Protein AF-A0AAD6GTW0-F1 (afdb_monomer_lite)

Secondary structure (DSSP, 8-state):
-PPPPP--GGGG------------------------------------------------------------SSSS--PPPTT--SSS-HHHHTTS--EEEE--HHHHHHHHHHTTSTTTHHHH------GGGG-HHHHHHHHHHHHHTTSS-SEETTEEEEE---TTTPPP-SS-BEEEEHHHHHHSHHHHHHHHHHHHTPPP-GGGGB--SHHHHHHHHHHHGGGTTTSHHHHT-SB----SSPPPP--HHHHHHHHHHHTT-

pLDDT: mean 72.28, std 25.74, range [24.02, 97.81]

Radius of gyration: 24.77 Å; chains: 1; bounding box: 57×68×58 Å

Sequence (265 aa):
MISPASVAPSLRRIKRGVGTNGEITNGVNGNVNGHAHANDHTATNGVYDTNGTVNGSSNTNGSTTNGHDSIRPYPYNTPSEPGNPTVMPREIQERFHWAFLIRDPHFSVPSYFRCTIPPLDKVTGFYNYSPLEAGYDELRRHFDFLRREGLIGPRVATRSDLNLEDESKIKETTDEICVIDADDMLDAPAATIEAFCNSVGLPYTPEMLIWDTPEDYKVACDAFEKWRGFHNDAIESSSLVARKHKHAPKSEQQFDEEMDREVWC

Structure (mmCIF, N/CA/C/O backbone):
data_AF-A0AAD6GTW0-F1
#
_entry.id   AF-A0AAD6GTW0-F1
#
loop_
_atom_site.group_PDB
_atom_site.id
_atom_site.type_symbol
_atom_site.label_atom_id
_atom_site.label_alt_id
_atom_site.label_comp_id
_atom_site.label_asym_id
_atom_site.label_entity_id
_atom_site.label_seq_id
_atom_site.pdbx_PDB_ins_code
_atom_site.Cartn_x
_atom_site.Cartn_y
_atom_site.Cartn_z
_atom_site.occupancy
_atom_site.B_iso_or_equiv
_atom_site.auth_seq_id
_atom_site.auth_comp_id
_atom_site.auth_asym_id
_atom_site.auth_atom_id
_atom_site.pdbx_PDB_model_num
ATOM 1 N N . MET A 1 1 ? -32.425 5.806 -16.069 1.00 33.06 1 MET A N 1
ATOM 2 C CA . MET A 1 1 ? -32.437 5.217 -14.714 1.00 33.06 1 MET A CA 1
ATOM 3 C C . MET A 1 1 ? -31.231 4.306 -14.630 1.00 33.06 1 MET A C 1
ATOM 5 O O . MET A 1 1 ? -31.192 3.325 -15.358 1.00 33.06 1 MET A O 1
ATOM 9 N N . ILE A 1 2 ? -30.207 4.714 -13.886 1.00 29.09 2 ILE A N 1
ATOM 10 C CA . ILE A 1 2 ? -28.917 4.020 -13.802 1.00 29.09 2 ILE A CA 1
ATOM 11 C C . ILE A 1 2 ? -28.938 3.230 -12.493 1.00 29.09 2 ILE A C 1
ATOM 13 O O . ILE A 1 2 ? -29.136 3.821 -11.434 1.00 29.09 2 ILE A O 1
ATOM 17 N N . SER A 1 3 ? -28.813 1.904 -12.577 1.00 31.02 3 SER A N 1
ATOM 18 C CA . SER A 1 3 ? -28.638 1.052 -11.397 1.00 31.02 3 SER A CA 1
ATOM 19 C C . SER A 1 3 ? -27.334 1.418 -10.684 1.00 31.02 3 SER A C 1
ATOM 21 O O . SER A 1 3 ? -26.315 1.564 -11.362 1.00 31.02 3 SER A O 1
ATOM 23 N N . PRO A 1 4 ? -27.326 1.544 -9.346 1.00 32.69 4 PRO A N 1
ATOM 24 C CA . PRO A 1 4 ? -26.088 1.725 -8.602 1.00 32.69 4 PRO A CA 1
ATOM 25 C C . PRO A 1 4 ? -25.210 0.470 -8.722 1.00 32.69 4 PRO A C 1
ATOM 27 O O . PRO A 1 4 ? -25.713 -0.650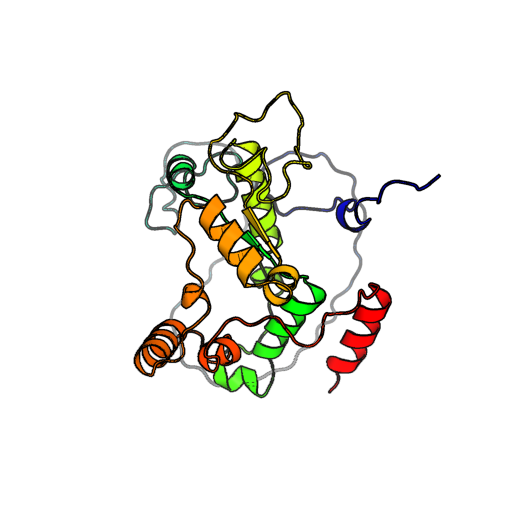 -8.848 1.00 32.69 4 PRO A O 1
ATOM 30 N N . ALA A 1 5 ? -23.893 0.681 -8.731 1.00 33.59 5 ALA A N 1
ATOM 31 C CA . ALA A 1 5 ? -22.886 -0.357 -8.912 1.00 33.59 5 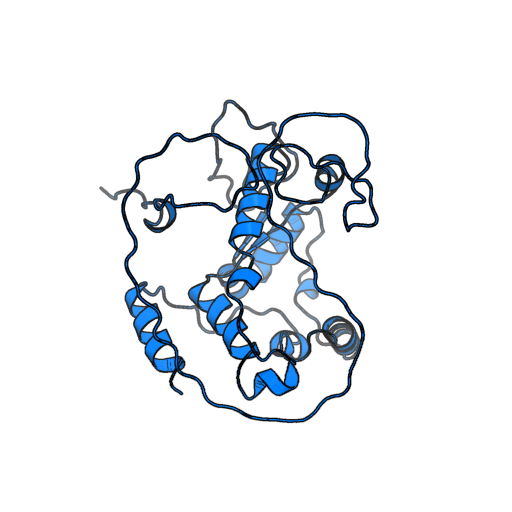ALA A CA 1
ATOM 32 C C . ALA A 1 5 ? -23.076 -1.518 -7.917 1.00 33.59 5 ALA A C 1
ATOM 34 O O . ALA A 1 5 ? -23.224 -1.317 -6.713 1.00 33.59 5 ALA A O 1
ATOM 35 N N . SER A 1 6 ? -23.083 -2.744 -8.441 1.00 39.50 6 SER A N 1
ATOM 36 C CA . SER A 1 6 ? -23.171 -3.977 -7.659 1.00 39.50 6 SER A CA 1
ATOM 37 C C . SER A 1 6 ? -21.793 -4.354 -7.122 1.00 39.50 6 SER A C 1
ATOM 39 O O . SER A 1 6 ? -20.842 -4.448 -7.890 1.00 39.50 6 SER A O 1
ATOM 41 N N . VAL A 1 7 ? -21.723 -4.671 -5.827 1.00 39.97 7 VAL A N 1
ATOM 42 C CA . VAL A 1 7 ? -20.609 -5.391 -5.186 1.00 39.97 7 VAL A CA 1
ATOM 43 C C . VAL A 1 7 ? -20.202 -6.602 -6.040 1.00 39.97 7 VAL A C 1
ATOM 45 O O . VAL A 1 7 ? -21.077 -7.338 -6.516 1.00 39.97 7 VAL A O 1
ATOM 48 N N . ALA A 1 8 ? -18.893 -6.801 -6.229 1.00 37.22 8 ALA A N 1
ATOM 49 C CA . ALA A 1 8 ? -18.335 -7.887 -7.031 1.00 37.22 8 ALA A CA 1
ATOM 50 C C . ALA A 1 8 ? -18.890 -9.259 -6.578 1.00 37.22 8 ALA A C 1
ATOM 52 O O . ALA A 1 8 ? -18.878 -9.558 -5.380 1.00 37.22 8 ALA A O 1
ATOM 53 N N . PRO A 1 9 ? -19.377 -10.120 -7.494 1.00 38.97 9 PRO A N 1
ATOM 54 C CA . PRO A 1 9 ? -19.934 -11.434 -7.152 1.00 38.97 9 PRO A CA 1
ATOM 55 C C . PRO A 1 9 ? -18.974 -12.358 -6.383 1.00 38.97 9 PRO A C 1
ATOM 57 O O . PRO A 1 9 ? -19.436 -13.228 -5.643 1.00 38.97 9 PRO A O 1
ATOM 60 N N . SER A 1 10 ? -17.659 -12.143 -6.498 1.00 40.78 10 SER A N 1
ATOM 61 C CA . SER A 1 10 ? -16.613 -12.850 -5.743 1.00 40.78 10 SER A CA 1
ATOM 62 C C . SER A 1 10 ? -16.737 -12.661 -4.225 1.00 40.78 10 SER A C 1
ATOM 64 O O . SER A 1 10 ? -16.449 -13.586 -3.468 1.00 40.78 10 SER A O 1
ATOM 66 N N . LEU A 1 11 ? -17.291 -11.529 -3.773 1.00 42.22 11 LEU A N 1
ATOM 67 C CA . LEU A 1 11 ? -17.551 -11.230 -2.359 1.00 42.22 11 LEU A CA 1
ATOM 68 C C . LEU A 1 11 ? -18.782 -11.962 -1.795 1.00 42.22 11 LEU A C 1
ATOM 70 O O . LEU A 1 11 ? -19.031 -11.917 -0.593 1.00 42.22 11 LEU A O 1
ATOM 74 N N . ARG A 1 12 ? -19.565 -12.655 -2.637 1.00 40.19 12 ARG A N 1
ATOM 75 C CA . ARG A 1 12 ? -20.749 -13.430 -2.214 1.00 40.19 12 ARG A CA 1
ATOM 76 C C . ARG A 1 12 ? -20.444 -14.901 -1.929 1.00 40.19 12 ARG A C 1
ATOM 78 O O . ARG A 1 12 ? -21.346 -15.644 -1.535 1.00 40.19 12 ARG A O 1
ATOM 85 N N . ARG A 1 13 ? -19.203 -15.358 -2.134 1.00 39.19 13 ARG A N 1
ATOM 86 C CA . ARG A 1 13 ? -18.848 -16.771 -1.957 1.00 39.19 13 ARG A CA 1
ATOM 87 C C . ARG A 1 13 ? -18.406 -17.048 -0.522 1.00 39.19 13 ARG A C 1
ATOM 89 O O . ARG A 1 13 ? -17.227 -17.033 -0.200 1.00 39.19 13 ARG A O 1
ATOM 96 N N . ILE A 1 14 ? -19.364 -17.396 0.332 1.00 53.72 14 ILE A N 1
ATOM 97 C CA . ILE A 1 14 ? -19.061 -18.055 1.606 1.00 53.72 14 ILE A CA 1
ATOM 98 C C . ILE A 1 14 ? -18.538 -19.457 1.281 1.00 53.72 14 ILE A C 1
ATOM 100 O O . ILE A 1 14 ? -19.311 -20.291 0.803 1.00 53.72 14 ILE A O 1
ATOM 104 N N . LYS A 1 15 ? -17.260 -19.760 1.561 1.00 46.88 15 LYS A N 1
ATOM 105 C CA . LYS A 1 15 ? -16.888 -21.149 1.872 1.00 46.88 15 LYS A CA 1
ATOM 106 C C . LYS A 1 15 ? -15.589 -21.338 2.658 1.00 46.88 15 LYS A C 1
ATOM 108 O O . LYS A 1 15 ? -14.511 -21.000 2.193 1.00 46.88 15 LYS A O 1
ATOM 113 N N . ARG A 1 16 ? -15.804 -22.054 3.773 1.00 37.06 16 ARG A N 1
ATOM 114 C CA . ARG A 1 16 ? -14.942 -22.976 4.533 1.00 37.06 16 ARG A CA 1
ATOM 115 C C . ARG A 1 16 ? -13.605 -22.407 4.981 1.00 37.06 16 ARG A C 1
ATOM 117 O O . ARG A 1 16 ? -12.566 -22.680 4.398 1.00 37.06 16 ARG A O 1
ATOM 124 N N . GLY A 1 17 ? -13.688 -21.681 6.091 1.00 37.66 17 GLY A N 1
ATOM 125 C CA . GLY A 1 17 ? -12.528 -21.312 6.878 1.00 37.66 17 GLY A CA 1
ATOM 126 C C . GLY A 1 17 ? -11.792 -22.521 7.449 1.00 37.66 17 GLY A C 1
ATOM 127 O O . GLY A 1 17 ? -12.366 -23.586 7.682 1.00 37.66 17 GLY A O 1
ATOM 128 N N . VAL A 1 18 ? -10.519 -22.296 7.733 1.00 38.28 18 VAL A N 1
ATOM 129 C CA . VAL A 1 18 ? -9.773 -22.981 8.786 1.00 38.28 18 VAL A CA 1
ATOM 130 C C . VAL A 1 18 ? -9.732 -22.017 9.966 1.00 38.28 18 VAL A C 1
ATOM 132 O O . VAL A 1 18 ? -8.833 -21.197 10.105 1.00 38.28 18 VAL A O 1
ATOM 135 N N . GLY A 1 19 ? -10.791 -22.058 10.772 1.00 35.72 19 GLY A N 1
ATOM 136 C CA . GLY A 1 19 ? -10.809 -21.436 12.089 1.00 35.72 19 GLY A CA 1
ATOM 137 C C . GLY A 1 19 ? -10.363 -22.453 13.132 1.00 35.72 19 GLY A C 1
ATOM 138 O O . GLY A 1 19 ? -10.815 -23.595 13.119 1.00 35.72 19 GLY A O 1
ATOM 139 N N . THR A 1 20 ? -9.525 -22.038 14.075 1.00 38.81 20 THR A N 1
ATOM 140 C CA . THR A 1 20 ? -9.236 -22.777 15.313 1.00 38.81 20 THR A CA 1
ATOM 141 C C . THR A 1 20 ? -10.337 -22.568 16.356 1.00 38.81 20 THR A C 1
ATOM 143 O O . THR A 1 20 ? -10.050 -22.326 17.525 1.00 38.81 20 THR A O 1
ATOM 146 N N . ASN A 1 21 ? -11.605 -22.654 15.947 1.00 37.09 21 ASN A N 1
ATOM 147 C CA . ASN A 1 21 ? -12.740 -22.554 16.859 1.00 37.09 21 ASN A CA 1
ATOM 148 C C . ASN A 1 21 ? -13.447 -23.905 16.931 1.00 37.09 21 ASN A C 1
ATOM 150 O O . ASN A 1 21 ? -13.945 -24.418 15.930 1.00 37.09 21 ASN A O 1
ATOM 154 N N . GLY A 1 22 ? -13.484 -24.472 18.137 1.00 38.16 22 GLY A N 1
ATOM 155 C CA . GLY A 1 22 ? -14.249 -25.667 18.480 1.00 38.16 22 GLY A CA 1
ATOM 156 C C . GLY A 1 22 ? -15.755 -25.413 18.492 1.00 38.16 22 GLY A C 1
ATOM 157 O O . GLY A 1 22 ? -16.393 -25.562 19.530 1.00 38.16 22 GLY A O 1
ATOM 158 N N . GLU A 1 23 ? -16.333 -25.047 17.349 1.00 28.62 23 GLU A N 1
ATOM 159 C CA . GLU A 1 23 ? -17.782 -25.031 17.176 1.00 28.62 23 GLU A CA 1
ATOM 160 C C . GLU A 1 23 ? -18.279 -26.376 16.642 1.00 28.62 23 GLU A C 1
ATOM 162 O O . GLU A 1 23 ? -17.927 -26.852 15.561 1.00 28.62 23 GLU A O 1
ATOM 167 N N . ILE A 1 24 ? -19.124 -26.994 17.458 1.00 32.28 24 ILE A N 1
ATOM 168 C CA . ILE A 1 24 ? -19.827 -28.239 17.194 1.00 32.28 24 ILE A CA 1
ATOM 169 C C . ILE A 1 24 ? -20.858 -27.959 16.093 1.00 32.28 24 ILE A C 1
ATOM 171 O O . ILE A 1 24 ? -21.846 -27.270 16.334 1.00 32.28 24 ILE A O 1
ATOM 175 N N . THR A 1 25 ? -20.678 -28.518 14.896 1.00 32.06 25 THR A N 1
ATOM 176 C CA . THR A 1 25 ? -21.768 -28.624 13.914 1.00 32.06 25 THR A CA 1
ATOM 177 C C . THR A 1 25 ? -22.014 -30.094 13.589 1.00 32.06 25 THR A C 1
ATOM 179 O O . THR A 1 25 ? -21.195 -30.779 12.981 1.00 32.06 25 THR A O 1
ATOM 182 N N . ASN A 1 26 ? -23.153 -30.600 14.071 1.00 31.20 26 ASN A N 1
ATOM 183 C CA . ASN A 1 26 ? 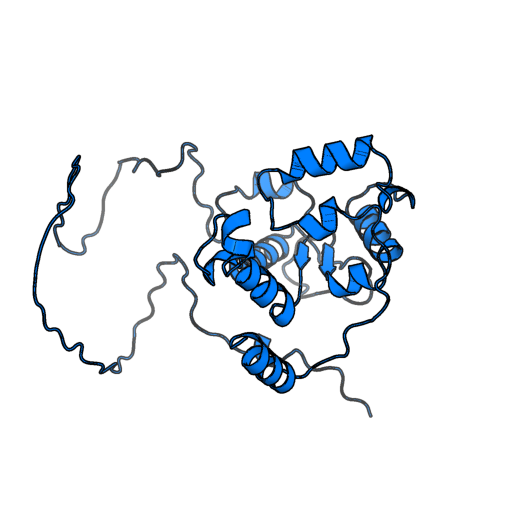-23.671 -31.927 13.749 1.00 31.20 26 ASN A CA 1
ATOM 184 C C . ASN A 1 26 ? -23.896 -32.045 12.235 1.00 31.20 26 ASN A C 1
ATOM 186 O O . ASN A 1 26 ? -24.488 -31.161 11.617 1.00 31.20 26 ASN A O 1
ATOM 190 N N . GLY A 1 27 ? -23.369 -33.120 11.649 1.00 28.27 27 GLY A N 1
ATOM 191 C CA . GLY A 1 27 ? -23.134 -33.221 10.214 1.00 28.27 27 GLY A CA 1
ATOM 192 C C . GLY A 1 27 ? -24.294 -33.704 9.347 1.00 28.27 27 GLY A C 1
ATOM 193 O O . GLY A 1 27 ? -25.355 -34.079 9.829 1.00 28.27 27 GLY A O 1
ATOM 194 N N . VAL A 1 28 ? -24.004 -33.775 8.044 1.00 28.84 28 VAL A N 1
ATOM 195 C CA . VAL A 1 28 ? -24.526 -34.779 7.104 1.00 28.84 28 VAL A CA 1
ATOM 196 C C . VAL A 1 28 ? -23.387 -35.145 6.139 1.00 28.84 28 VAL A C 1
ATOM 198 O O . VAL A 1 28 ? -22.670 -34.281 5.636 1.00 28.84 28 VAL A O 1
ATOM 201 N N . ASN A 1 29 ? -23.202 -36.450 5.962 1.00 31.55 29 ASN A N 1
ATOM 202 C CA . ASN A 1 29 ? -22.102 -37.152 5.300 1.00 31.55 29 ASN A CA 1
ATOM 203 C C . ASN A 1 29 ? -22.298 -37.256 3.768 1.00 31.55 29 ASN A C 1
ATOM 205 O O . ASN A 1 29 ? -23.440 -37.233 3.310 1.00 31.55 29 ASN A O 1
ATOM 209 N N . GLY A 1 30 ? -21.224 -37.458 2.984 1.00 26.72 30 GLY A N 1
ATOM 210 C CA . GLY A 1 30 ? -21.353 -37.808 1.556 1.00 26.72 30 GLY A CA 1
ATOM 211 C C . GLY A 1 30 ? -20.086 -37.791 0.679 1.00 26.72 30 GLY A C 1
ATOM 212 O O . GLY A 1 30 ? -19.948 -36.903 -0.151 1.00 26.72 30 GLY A O 1
ATOM 213 N N . ASN A 1 31 ? -19.231 -38.809 0.850 1.00 24.02 31 ASN A N 1
ATOM 214 C CA . ASN A 1 31 ? -18.311 -39.479 -0.099 1.00 24.02 31 ASN A CA 1
ATOM 215 C C . ASN A 1 31 ? -17.368 -38.692 -1.043 1.00 24.02 31 ASN A C 1
ATOM 217 O O . ASN A 1 31 ? -17.780 -38.146 -2.062 1.00 24.02 31 ASN A O 1
ATOM 221 N N . VAL A 1 32 ? -16.059 -38.870 -0.817 1.00 31.11 32 VAL A N 1
ATOM 222 C CA . VAL A 1 32 ? -14.987 -38.759 -1.827 1.00 31.11 32 VAL A CA 1
ATOM 223 C C . VAL A 1 32 ? -14.446 -40.156 -2.151 1.00 31.11 32 VAL A C 1
ATOM 225 O O . VAL A 1 32 ? -14.050 -40.890 -1.250 1.00 31.11 32 VAL A O 1
ATOM 228 N N . ASN A 1 33 ? -14.434 -40.509 -3.439 1.00 29.28 33 ASN A N 1
ATOM 229 C CA . ASN A 1 33 ? -13.798 -41.704 -3.997 1.00 29.28 33 ASN A CA 1
ATOM 230 C C . ASN A 1 33 ? -12.633 -41.247 -4.887 1.00 29.28 33 ASN A C 1
ATOM 232 O O . ASN A 1 33 ? -12.854 -40.515 -5.849 1.00 29.28 33 ASN A O 1
ATOM 236 N N . GLY A 1 34 ? -11.413 -41.689 -4.587 1.00 29.38 34 GLY A N 1
ATOM 237 C CA . GLY A 1 34 ? -10.224 -41.413 -5.394 1.00 29.38 34 GLY A CA 1
ATOM 238 C C . GLY A 1 34 ? -9.056 -42.280 -4.943 1.00 29.38 34 GLY A C 1
ATOM 239 O O . GLY A 1 34 ? -8.291 -41.889 -4.070 1.00 29.38 34 GLY A O 1
ATOM 240 N N . HIS A 1 35 ? -8.985 -43.489 -5.498 1.00 26.34 35 HIS A N 1
ATOM 241 C CA . HIS A 1 35 ? -7.974 -44.509 -5.228 1.00 26.34 35 HIS A CA 1
ATOM 242 C C . HIS A 1 35 ? -6.551 -44.049 -5.585 1.00 26.34 35 HIS A C 1
ATOM 244 O O . HIS A 1 35 ? -6.300 -43.596 -6.699 1.00 26.34 35 HIS A O 1
ATOM 250 N N . ALA A 1 36 ? -5.614 -44.267 -4.660 1.00 26.47 36 ALA A N 1
ATOM 251 C CA . ALA A 1 36 ? -4.181 -44.278 -4.925 1.00 26.47 36 ALA A CA 1
ATOM 252 C C . ALA A 1 36 ? -3.764 -45.656 -5.467 1.00 26.47 36 ALA A C 1
ATOM 254 O O . ALA A 1 36 ? -4.107 -46.682 -4.877 1.00 26.47 36 ALA A O 1
ATOM 255 N N . HIS A 1 37 ? -2.997 -45.674 -6.557 1.00 28.33 37 HIS A N 1
ATOM 256 C CA . HIS A 1 37 ? -2.212 -46.833 -6.972 1.00 28.33 37 HIS A CA 1
ATOM 257 C C . HIS A 1 37 ? -0.732 -46.555 -6.702 1.00 28.33 37 HIS A C 1
ATOM 259 O O . HIS A 1 37 ? -0.185 -45.557 -7.163 1.00 28.33 37 HIS A O 1
ATOM 265 N N . ALA A 1 38 ? -0.115 -47.459 -5.943 1.00 29.19 38 ALA A N 1
ATOM 266 C CA . ALA A 1 38 ? 1.312 -47.534 -5.668 1.00 29.19 38 ALA A CA 1
ATOM 267 C C . ALA A 1 38 ? 1.956 -48.677 -6.478 1.00 29.19 38 ALA A C 1
ATOM 269 O O . ALA A 1 38 ? 1.302 -49.689 -6.729 1.00 29.19 38 ALA A O 1
ATOM 270 N N . ASN A 1 39 ? 3.222 -48.486 -6.861 1.00 31.66 39 ASN A N 1
ATOM 271 C CA . ASN A 1 39 ? 4.296 -49.483 -7.042 1.00 31.66 39 ASN A CA 1
ATOM 272 C C . ASN A 1 39 ? 5.550 -48.676 -7.440 1.00 31.66 39 ASN A C 1
ATOM 274 O O . ASN A 1 39 ? 5.533 -48.016 -8.473 1.00 31.66 39 ASN A O 1
ATOM 278 N N . ASP A 1 40 ? 6.552 -48.442 -6.593 1.00 26.08 40 ASP A N 1
ATOM 279 C CA . ASP A 1 40 ? 7.499 -49.348 -5.914 1.00 26.08 40 ASP A CA 1
ATOM 280 C C . ASP A 1 40 ? 8.534 -49.993 -6.859 1.00 26.08 40 ASP A C 1
ATOM 282 O O . ASP A 1 40 ? 8.216 -50.936 -7.580 1.00 26.08 40 ASP A O 1
ATOM 286 N N . HIS A 1 41 ? 9.763 -49.446 -6.862 1.00 27.16 41 HIS A N 1
ATOM 287 C CA . HIS A 1 41 ? 11.009 -50.209 -6.664 1.00 27.16 41 HIS A CA 1
ATOM 288 C C . HIS A 1 41 ? 12.252 -49.285 -6.537 1.00 27.16 41 HIS A C 1
ATOM 290 O O . HIS A 1 41 ? 12.657 -48.634 -7.494 1.00 27.16 41 HIS A O 1
ATOM 296 N N . THR A 1 42 ? 12.817 -49.245 -5.317 1.00 25.70 42 THR A N 1
ATOM 297 C CA . THR A 1 42 ? 14.240 -49.416 -4.889 1.00 25.70 42 THR A CA 1
ATOM 298 C C . THR A 1 42 ? 15.389 -48.966 -5.833 1.00 25.70 42 THR A C 1
ATOM 300 O O . THR A 1 42 ? 15.374 -49.317 -7.002 1.00 25.70 42 THR A O 1
ATOM 303 N N . ALA A 1 43 ? 16.519 -48.361 -5.430 1.00 26.00 43 ALA A N 1
ATOM 304 C CA . ALA A 1 43 ? 17.255 -48.383 -4.160 1.00 26.00 43 ALA A CA 1
ATOM 305 C C . ALA A 1 43 ? 18.385 -47.310 -4.126 1.00 26.00 43 ALA A C 1
ATOM 307 O O . ALA A 1 43 ? 18.983 -47.053 -5.166 1.00 26.00 43 ALA A O 1
ATOM 308 N N . THR A 1 44 ? 18.728 -46.838 -2.906 1.00 25.62 44 THR A N 1
ATOM 309 C CA . THR A 1 44 ? 20.077 -46.514 -2.332 1.00 25.62 44 THR A CA 1
ATOM 310 C C . THR A 1 44 ? 21.037 -45.558 -3.073 1.00 25.62 44 THR A C 1
ATOM 312 O O . THR A 1 44 ? 21.206 -45.660 -4.272 1.00 25.62 44 THR A O 1
ATOM 315 N N . ASN A 1 45 ? 21.849 -44.683 -2.466 1.00 29.58 45 ASN A N 1
ATOM 316 C CA . ASN A 1 45 ? 22.262 -44.395 -1.087 1.00 29.58 45 ASN A CA 1
ATOM 317 C C . ASN A 1 45 ? 23.011 -43.042 -1.105 1.00 29.58 45 ASN A C 1
ATOM 319 O O . ASN A 1 45 ? 23.719 -42.753 -2.067 1.00 29.58 45 ASN A O 1
ATOM 323 N N . GLY A 1 46 ? 22.927 -42.266 -0.025 1.00 27.50 46 GLY A N 1
ATOM 324 C CA . GLY A 1 46 ? 23.692 -41.027 0.158 1.00 27.50 46 GLY A CA 1
ATOM 325 C C . GLY A 1 46 ? 23.414 -40.381 1.512 1.00 27.50 46 GLY A C 1
ATOM 326 O O . GLY A 1 46 ? 22.936 -39.257 1.580 1.00 27.50 46 GLY A O 1
ATOM 327 N N . VAL A 1 47 ? 23.634 -41.160 2.568 1.00 25.80 47 VAL A N 1
ATOM 328 C CA . VAL A 1 47 ? 23.439 -40.829 3.982 1.00 25.80 47 VAL A CA 1
ATOM 329 C C . VAL A 1 47 ? 24.606 -39.997 4.523 1.00 25.80 47 VAL A C 1
ATOM 331 O O . VAL A 1 47 ? 25.751 -40.425 4.411 1.00 25.80 47 VAL A O 1
ATOM 334 N N . TYR A 1 48 ? 24.281 -38.888 5.192 1.00 29.75 48 TYR A N 1
ATOM 335 C CA . TYR A 1 48 ? 24.824 -38.494 6.504 1.00 29.75 48 TYR A CA 1
ATOM 336 C C . TYR A 1 48 ? 23.613 -37.906 7.274 1.00 29.75 48 TYR A C 1
ATOM 338 O O . TYR A 1 48 ? 23.141 -36.829 6.922 1.00 29.75 48 TYR A O 1
ATOM 346 N N . ASP A 1 49 ? 22.826 -38.697 8.018 1.00 29.67 49 ASP A N 1
ATOM 347 C CA . ASP A 1 49 ? 22.966 -39.049 9.452 1.00 29.67 49 ASP A CA 1
ATOM 348 C C . ASP A 1 49 ? 23.395 -37.867 10.346 1.00 29.67 49 ASP A C 1
ATOM 350 O O . ASP A 1 49 ? 24.378 -37.204 10.041 1.00 29.67 49 ASP A O 1
ATOM 354 N N . THR A 1 50 ? 22.809 -37.555 11.509 1.00 30.20 50 THR A N 1
ATOM 355 C CA . THR A 1 50 ? 21.679 -38.052 12.338 1.00 30.20 50 THR A CA 1
ATOM 356 C C . THR A 1 50 ? 21.498 -36.996 13.455 1.00 30.20 50 THR A C 1
ATOM 358 O O . THR A 1 50 ? 22.459 -36.336 13.840 1.00 30.20 50 THR A O 1
ATOM 361 N N . ASN A 1 51 ? 20.299 -36.676 13.946 1.00 32.16 51 ASN A N 1
ATOM 362 C CA . ASN A 1 51 ? 19.586 -37.338 15.053 1.00 32.16 51 ASN A CA 1
ATOM 363 C C . ASN A 1 51 ? 18.175 -36.713 15.089 1.00 32.16 51 ASN A C 1
ATOM 365 O O . ASN A 1 51 ? 18.069 -35.494 15.176 1.00 32.16 51 ASN A O 1
ATOM 369 N N . GLY A 1 52 ? 17.072 -37.440 14.892 1.00 27.16 52 GLY A N 1
ATOM 370 C CA . GLY A 1 52 ? 16.522 -38.463 15.797 1.00 27.16 52 GLY A CA 1
ATOM 371 C C . GLY A 1 52 ? 15.433 -37.781 16.649 1.00 27.16 52 GLY A C 1
ATOM 372 O O . GLY A 1 52 ? 15.718 -36.806 17.322 1.00 27.16 52 GLY A O 1
ATOM 373 N N . THR A 1 53 ? 14.156 -38.166 16.686 1.00 25.56 53 THR A N 1
ATOM 374 C CA . THR A 1 53 ? 13.578 -39.511 16.613 1.00 25.56 53 THR A CA 1
ATOM 375 C C . THR A 1 53 ? 12.065 -39.372 16.391 1.00 25.56 53 THR A C 1
ATOM 377 O O . THR A 1 53 ? 11.424 -38.524 17.009 1.00 25.56 53 THR A O 1
ATOM 380 N N . VAL A 1 54 ? 11.492 -40.215 15.536 1.00 38.16 54 VAL A N 1
ATOM 381 C CA . VAL A 1 54 ? 10.042 -40.386 15.365 1.00 38.16 54 VAL A CA 1
ATOM 382 C C . VAL A 1 54 ? 9.530 -41.315 16.465 1.00 38.16 54 VAL A C 1
ATOM 384 O O . VAL A 1 54 ? 10.145 -42.350 16.710 1.00 38.16 54 VAL A O 1
ATOM 387 N N . ASN A 1 55 ? 8.388 -41.006 17.081 1.00 32.34 55 ASN A N 1
ATOM 388 C CA . ASN A 1 55 ? 7.503 -42.050 17.597 1.00 32.34 55 ASN A CA 1
ATOM 389 C C . ASN A 1 55 ? 6.059 -41.549 17.661 1.00 32.34 55 ASN A C 1
ATOM 391 O O . ASN A 1 55 ? 5.717 -40.676 18.457 1.00 32.34 55 ASN A O 1
ATOM 395 N N . GLY A 1 56 ? 5.218 -42.102 16.790 1.00 32.19 56 GLY A N 1
ATOM 396 C CA . GLY A 1 56 ? 3.776 -41.937 16.866 1.00 32.19 56 GLY A CA 1
ATOM 397 C C . GLY A 1 56 ? 3.177 -42.843 17.939 1.00 32.19 56 GLY A C 1
ATOM 398 O O . GLY A 1 56 ? 3.646 -43.955 18.161 1.00 32.19 56 GLY A O 1
ATOM 399 N N . SER A 1 57 ? 2.084 -42.394 18.551 1.00 26.25 57 SER A N 1
ATOM 400 C CA . SER A 1 57 ? 1.056 -43.304 19.045 1.00 26.25 57 SER A CA 1
ATOM 401 C C . SER A 1 57 ? -0.304 -42.625 18.977 1.00 26.25 57 SER A C 1
ATOM 403 O O . SER A 1 57 ? -0.537 -41.580 19.578 1.00 26.25 57 SER A O 1
ATOM 405 N N . SER A 1 58 ? -1.204 -43.269 18.240 1.00 35.28 58 SER A N 1
ATOM 406 C CA . SER A 1 58 ? -2.651 -43.142 18.376 1.00 35.28 58 SER A CA 1
ATOM 407 C C . SER A 1 58 ? -3.058 -43.341 19.840 1.00 35.28 58 SER A C 1
ATOM 409 O O . SER A 1 58 ? -2.600 -44.312 20.444 1.00 35.28 58 SER A O 1
ATOM 411 N N . ASN A 1 59 ? -3.910 -42.463 20.388 1.00 29.55 59 ASN A N 1
ATOM 412 C CA . ASN A 1 59 ? -5.113 -42.856 21.137 1.00 29.55 59 ASN A CA 1
ATOM 413 C C . ASN A 1 59 ? -5.945 -41.664 21.666 1.00 29.55 59 ASN A C 1
ATOM 415 O O . ASN A 1 59 ? -5.490 -40.872 22.480 1.00 29.55 59 ASN A O 1
ATOM 419 N N . THR A 1 60 ? -7.205 -41.656 21.212 1.00 30.06 60 THR A N 1
ATOM 420 C CA . THR A 1 60 ? -8.474 -41.419 21.938 1.00 30.06 60 THR A CA 1
ATOM 421 C C . THR A 1 60 ? -8.758 -40.117 22.704 1.00 30.06 60 THR A C 1
ATOM 423 O O . THR A 1 60 ? -8.083 -39.750 23.657 1.00 30.06 60 THR A O 1
ATOM 426 N N . ASN A 1 61 ? -9.918 -39.544 22.348 1.00 41.00 61 ASN A N 1
ATOM 427 C CA . ASN A 1 61 ? -10.746 -38.594 23.098 1.00 41.00 61 ASN A CA 1
ATOM 428 C C . ASN A 1 61 ? -10.792 -38.864 24.613 1.00 41.00 61 ASN A C 1
ATOM 430 O O . ASN A 1 61 ? -11.092 -39.982 25.029 1.00 41.00 61 ASN A O 1
ATOM 434 N N . GLY A 1 62 ? -10.642 -37.814 25.427 1.00 29.30 62 GLY A N 1
ATOM 435 C CA . GLY A 1 62 ? -10.861 -37.903 26.870 1.00 29.30 62 GLY A CA 1
ATOM 436 C C . GLY A 1 62 ? -10.692 -36.578 27.611 1.00 29.30 62 GLY A C 1
ATOM 437 O O . GLY A 1 62 ? -9.592 -36.073 27.770 1.00 29.30 62 GLY A O 1
ATOM 438 N N . SER A 1 63 ? -11.826 -36.050 28.057 1.00 31.42 63 SER A N 1
ATOM 439 C CA . SER A 1 63 ? -12.062 -34.947 28.994 1.00 31.42 63 SER A CA 1
ATOM 440 C C . SER A 1 63 ? -11.082 -34.799 30.178 1.00 31.42 63 SER A C 1
ATOM 442 O O . SER A 1 63 ? -10.716 -35.779 30.819 1.00 31.42 63 SER A O 1
ATOM 444 N N . THR A 1 64 ? -10.866 -33.528 30.561 1.00 33.88 64 THR A N 1
ATOM 445 C CA . THR A 1 64 ? -10.517 -32.987 31.900 1.00 33.88 64 THR A CA 1
ATOM 446 C C . THR A 1 64 ? -9.189 -33.394 32.547 1.00 33.88 64 THR A C 1
ATOM 448 O O . THR A 1 64 ? -9.042 -34.521 33.000 1.00 33.88 64 THR A O 1
ATOM 451 N N . THR A 1 65 ? -8.292 -32.427 32.785 1.00 31.97 65 THR A N 1
ATOM 452 C CA . THR A 1 65 ? -8.006 -31.840 34.121 1.00 31.97 65 THR A CA 1
ATOM 453 C C . THR A 1 65 ? -6.749 -30.945 34.109 1.00 31.97 65 THR A C 1
ATOM 455 O O . THR A 1 65 ? -5.756 -31.253 33.467 1.00 31.97 65 THR A O 1
ATOM 458 N N . ASN A 1 66 ? -6.848 -29.815 34.819 1.00 35.28 66 ASN A N 1
ATOM 459 C CA . ASN A 1 66 ? -5.826 -29.092 35.593 1.00 35.28 66 ASN A CA 1
ATOM 460 C C . ASN A 1 66 ? -4.331 -29.241 35.239 1.00 35.28 66 ASN A C 1
ATOM 462 O O . ASN A 1 66 ? -3.727 -30.280 35.472 1.00 35.28 66 ASN A O 1
ATOM 466 N N . GLY A 1 67 ? -3.709 -28.098 34.927 1.00 41.34 67 GLY A N 1
ATOM 467 C CA . GLY A 1 67 ? -2.351 -27.789 35.381 1.00 41.34 67 GLY A CA 1
ATOM 468 C C . GLY A 1 67 ? -1.218 -28.514 34.664 1.00 41.34 67 GLY A C 1
ATOM 469 O O . GLY A 1 67 ? -0.533 -29.339 35.256 1.00 41.34 67 GLY A O 1
ATOM 470 N N . HIS A 1 68 ? -0.936 -28.109 33.433 1.00 32.59 68 HIS A N 1
ATOM 471 C CA . HIS A 1 68 ? 0.441 -28.061 32.963 1.00 32.59 68 HIS A CA 1
ATOM 472 C C . HIS A 1 68 ? 0.514 -26.955 31.921 1.00 32.59 68 HIS A C 1
ATOM 474 O O . HIS A 1 68 ? -0.199 -27.013 30.919 1.00 32.59 68 HIS A O 1
ATOM 480 N N . ASP A 1 69 ? 1.335 -25.936 32.172 1.00 43.72 69 ASP A N 1
ATOM 481 C CA . ASP A 1 69 ? 1.742 -24.991 31.142 1.00 43.72 69 ASP A CA 1
ATOM 482 C C . ASP A 1 69 ? 2.372 -25.817 30.018 1.00 43.72 69 ASP A C 1
ATOM 484 O O . ASP A 1 69 ? 3.532 -26.233 30.087 1.00 43.72 69 ASP A O 1
ATOM 488 N N . SER A 1 70 ? 1.580 -26.143 28.994 1.00 48.00 70 SER A N 1
ATOM 489 C CA . SER A 1 70 ? 2.121 -26.549 27.712 1.00 48.00 70 SER A CA 1
ATOM 490 C C . SER A 1 70 ? 2.923 -25.341 27.267 1.00 48.00 70 SER A C 1
ATOM 492 O O . SER A 1 70 ? 2.331 -24.316 26.918 1.00 48.00 70 SER A O 1
ATOM 494 N N . ILE A 1 71 ? 4.245 -25.426 27.395 1.00 49.16 71 ILE A N 1
ATOM 495 C CA . ILE A 1 71 ? 5.170 -24.407 26.919 1.00 49.16 71 ILE A CA 1
ATOM 496 C C . ILE A 1 71 ? 4.782 -24.170 25.465 1.00 49.16 71 ILE A C 1
ATOM 498 O O . ILE A 1 71 ? 5.034 -25.005 24.595 1.00 49.16 71 ILE A O 1
ATOM 502 N N . ARG A 1 72 ? 4.054 -23.074 25.219 1.00 55.06 72 ARG A N 1
ATOM 503 C CA . ARG A 1 72 ? 3.732 -22.657 23.862 1.00 55.06 72 ARG A CA 1
ATOM 504 C C . ARG A 1 72 ? 5.090 -22.464 23.179 1.00 55.06 72 ARG A C 1
ATOM 506 O O . ARG A 1 72 ? 6.003 -21.957 23.828 1.00 55.06 72 ARG A O 1
ATOM 513 N N . PRO A 1 73 ? 5.259 -22.846 21.905 1.00 62.22 73 PRO A N 1
ATOM 514 C CA . PRO A 1 73 ? 6.556 -22.797 21.218 1.00 62.22 73 PRO A CA 1
ATOM 515 C C . PRO A 1 73 ? 7.123 -21.372 21.053 1.00 62.22 73 PRO A C 1
ATOM 517 O O . PRO A 1 73 ? 8.158 -21.188 20.421 1.00 62.22 73 PRO A O 1
ATOM 520 N N . TYR A 1 74 ? 6.455 -20.362 21.615 1.00 56.09 74 TYR A N 1
ATOM 521 C CA . TYR A 1 74 ? 6.813 -18.960 21.538 1.00 56.09 74 TYR A CA 1
ATOM 522 C C . TYR A 1 74 ? 7.340 -18.480 22.899 1.00 56.09 74 TYR A C 1
ATOM 524 O O . TYR A 1 74 ? 6.720 -18.763 23.925 1.00 56.09 74 TYR A O 1
ATOM 532 N N . PRO A 1 75 ? 8.442 -17.710 22.928 1.00 60.28 75 PRO A N 1
ATOM 533 C CA . PRO A 1 75 ? 9.116 -17.285 24.161 1.00 60.28 75 PRO A CA 1
ATOM 534 C C . PRO A 1 75 ? 8.317 -16.274 25.004 1.00 60.28 75 PRO A C 1
ATOM 536 O O . PRO A 1 75 ? 8.795 -15.830 26.046 1.00 60.28 75 PRO A O 1
ATOM 539 N N . TYR A 1 76 ? 7.107 -15.906 24.577 1.00 58.50 76 TYR A N 1
ATOM 540 C CA . TYR A 1 76 ? 6.255 -14.923 25.235 1.00 58.50 76 TYR A CA 1
ATOM 541 C C . TYR A 1 76 ? 4.981 -15.590 25.757 1.00 58.50 76 TYR A C 1
ATOM 543 O O . TYR A 1 76 ? 4.246 -16.239 25.009 1.00 58.50 76 TYR A O 1
ATOM 551 N N . ASN A 1 77 ? 4.689 -15.406 27.049 1.00 59.81 77 ASN A N 1
ATOM 552 C CA . ASN A 1 77 ? 3.446 -15.871 27.664 1.00 59.81 77 ASN A CA 1
ATOM 553 C C . ASN A 1 77 ? 2.287 -14.922 27.324 1.00 59.81 77 ASN A C 1
ATOM 555 O O . ASN A 1 77 ? 1.699 -14.294 28.199 1.00 59.81 77 ASN A O 1
ATOM 559 N N . THR A 1 78 ? 1.980 -14.800 26.035 1.00 63.03 78 THR A N 1
ATOM 560 C CA . THR A 1 78 ? 0.841 -14.018 25.562 1.00 63.03 78 THR A CA 1
ATOM 561 C C . THR A 1 78 ? -0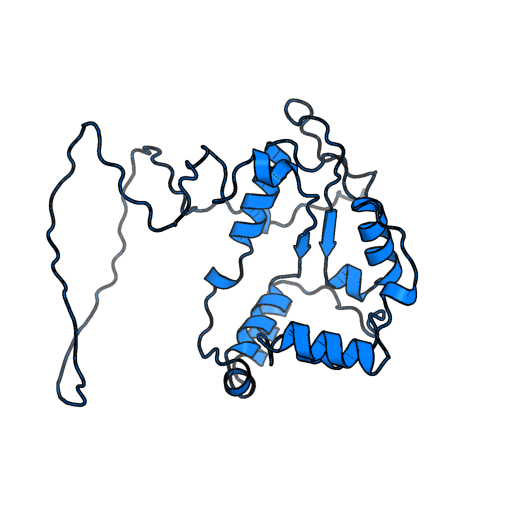.370 -14.944 25.482 1.00 63.03 78 THR A C 1
ATOM 563 O O . THR A 1 78 ? -0.334 -15.893 24.689 1.00 63.03 78 THR A O 1
ATOM 566 N N . PRO A 1 79 ? -1.394 -14.790 26.338 1.00 66.38 79 PRO A N 1
ATOM 567 C CA . PRO A 1 79 ? -2.615 -15.579 26.225 1.00 66.38 79 PRO A CA 1
ATOM 568 C C . PRO A 1 79 ? -3.319 -15.256 24.901 1.00 66.38 79 PRO A C 1
ATOM 570 O O . PRO A 1 79 ? -3.301 -14.117 24.446 1.00 66.38 79 PRO A O 1
ATOM 573 N N . SER A 1 80 ? -3.926 -16.262 24.270 1.00 74.62 80 SER A N 1
ATOM 574 C CA . SER A 1 80 ? -4.764 -16.027 23.091 1.00 74.62 80 SER A CA 1
ATOM 575 C C . SER A 1 80 ? -6.040 -15.307 23.524 1.00 74.62 80 SER A C 1
ATOM 577 O O . SER A 1 80 ? -6.735 -15.760 24.435 1.00 74.62 80 SER A O 1
ATOM 579 N N . GLU A 1 81 ? -6.333 -14.184 22.878 1.00 85.38 81 GLU A N 1
ATOM 580 C CA . GLU A 1 81 ? -7.572 -13.441 23.074 1.00 85.38 81 GLU A CA 1
ATOM 581 C C . GLU A 1 81 ? -8.672 -14.014 22.168 1.00 85.38 81 GLU A C 1
ATOM 583 O O . GLU A 1 81 ? -8.469 -14.122 20.953 1.00 85.38 81 GLU A O 1
ATOM 588 N N . PRO A 1 82 ? -9.850 -14.372 22.709 1.00 87.44 82 PRO A N 1
ATOM 589 C CA . PRO A 1 82 ? -10.955 -14.864 21.896 1.00 87.44 82 PRO A CA 1
ATOM 590 C C . PRO A 1 82 ? -11.321 -13.890 20.767 1.00 87.44 82 PRO A C 1
ATOM 592 O O . PRO A 1 82 ? -11.621 -12.724 21.005 1.00 87.44 82 PRO A O 1
ATOM 595 N N . GLY A 1 83 ? -11.321 -14.380 19.526 1.00 88.75 83 GLY A N 1
ATOM 596 C CA . GLY A 1 83 ? -11.706 -13.589 18.352 1.00 88.75 83 GLY A CA 1
ATOM 597 C C . GLY A 1 83 ? -10.638 -12.625 17.819 1.00 88.75 83 GLY A C 1
ATOM 598 O O . GLY A 1 83 ? -10.906 -11.970 16.810 1.00 88.75 83 GLY A O 1
ATOM 599 N N . ASN A 1 84 ? -9.451 -12.554 18.433 1.00 92.62 84 ASN A N 1
ATOM 600 C CA . ASN A 1 84 ? -8.278 -11.885 17.867 1.00 92.62 84 ASN A CA 1
ATOM 601 C C . ASN A 1 84 ? -7.566 -12.849 16.898 1.00 92.62 84 ASN A C 1
ATOM 603 O O . ASN A 1 84 ? -7.119 -13.915 17.326 1.00 92.62 84 ASN A O 1
ATOM 607 N N . PRO A 1 85 ? -7.464 -12.525 15.594 1.00 92.94 85 PRO A N 1
ATOM 608 C CA . PRO A 1 85 ? -6.855 -13.417 14.610 1.00 92.94 85 PRO A CA 1
ATOM 609 C C . PRO A 1 85 ? -5.318 -13.424 14.669 1.00 92.94 85 PRO A C 1
ATOM 611 O O . PRO A 1 85 ? -4.689 -14.114 13.871 1.00 92.94 85 PRO A O 1
ATOM 614 N N . THR A 1 86 ? -4.706 -12.650 15.568 1.00 90.50 86 THR A N 1
ATOM 615 C CA . THR A 1 86 ? -3.256 -12.450 15.645 1.00 90.50 86 THR A CA 1
ATOM 616 C C . THR A 1 86 ? -2.684 -12.963 16.968 1.00 90.50 86 THR A C 1
ATOM 618 O O . THR A 1 86 ? -3.398 -13.194 17.942 1.00 90.50 86 THR A O 1
ATOM 621 N N . VAL A 1 87 ? -1.357 -13.082 17.025 1.00 87.62 87 VAL A N 1
ATOM 622 C CA . VAL A 1 87 ? -0.621 -13.299 18.283 1.00 87.62 87 VAL A CA 1
ATOM 623 C C . VAL A 1 87 ? -0.373 -12.001 19.063 1.00 87.62 87 VAL A C 1
ATOM 625 O O . VAL A 1 87 ? 0.179 -12.046 20.162 1.00 87.62 87 VAL A O 1
ATOM 628 N N . MET A 1 88 ? -0.734 -10.845 18.495 1.00 88.69 88 MET A N 1
ATOM 629 C CA . MET A 1 88 ? -0.522 -9.536 19.102 1.00 88.69 88 MET A CA 1
ATOM 630 C C . MET A 1 88 ? -1.729 -9.165 19.975 1.00 88.69 88 MET A C 1
ATOM 632 O O . MET A 1 88 ? -2.832 -9.046 19.435 1.00 88.69 88 MET A O 1
ATOM 636 N N . PRO A 1 89 ? -1.552 -8.948 21.292 1.00 90.00 89 PRO A N 1
ATOM 637 C CA . PRO A 1 89 ? -2.628 -8.522 22.185 1.00 90.00 89 PRO A CA 1
ATOM 638 C C . PRO A 1 89 ? -3.315 -7.266 21.692 1.00 90.00 89 PRO A C 1
ATOM 640 O O . PRO A 1 89 ? -2.644 -6.371 21.160 1.00 90.00 89 PRO A O 1
ATOM 643 N N . ARG A 1 90 ? -4.624 -7.171 21.920 1.00 89.81 90 ARG A N 1
ATOM 644 C CA . ARG A 1 90 ? -5.427 -6.010 21.536 1.00 89.81 90 ARG A CA 1
ATOM 645 C C . ARG A 1 90 ? -4.800 -4.727 22.071 1.00 89.81 90 ARG A C 1
ATOM 647 O O . ARG A 1 90 ? -4.615 -3.807 21.285 1.00 89.81 90 ARG A O 1
ATOM 654 N N . GLU A 1 91 ? -4.357 -4.697 23.332 1.00 89.44 91 GLU A N 1
ATOM 655 C CA . GLU A 1 91 ? -3.762 -3.512 23.980 1.00 89.44 91 GLU A CA 1
ATOM 656 C C . GLU A 1 91 ? -2.452 -3.039 23.332 1.00 89.44 91 GLU A C 1
ATOM 658 O O . GLU A 1 91 ? -2.018 -1.902 23.546 1.00 89.44 91 GLU A O 1
ATOM 663 N N . ILE A 1 92 ? -1.780 -3.915 22.582 1.00 90.12 92 ILE A N 1
ATOM 664 C CA . ILE A 1 92 ? -0.628 -3.544 21.762 1.00 90.12 92 ILE A CA 1
ATOM 665 C C . ILE A 1 92 ? -1.112 -2.991 20.418 1.00 90.12 92 ILE A C 1
ATOM 667 O O . ILE A 1 92 ? -0.592 -1.970 19.977 1.00 90.12 92 ILE A O 1
ATOM 671 N N . GLN A 1 93 ? -2.129 -3.603 19.800 1.00 92.31 93 GLN A N 1
ATOM 672 C CA . GLN A 1 93 ? -2.687 -3.132 18.525 1.00 92.31 93 GLN A CA 1
ATOM 673 C C . GLN A 1 93 ? -3.266 -1.714 18.610 1.00 92.31 93 GLN A C 1
ATOM 675 O O . GLN A 1 93 ? -3.122 -0.964 17.649 1.00 92.31 93 GLN A O 1
ATOM 680 N N . GLU A 1 94 ? -3.857 -1.325 19.749 1.00 91.62 94 GLU A N 1
ATOM 681 C CA . GLU A 1 94 ? -4.425 0.026 19.953 1.00 91.62 94 GLU A CA 1
ATOM 682 C C . GLU A 1 94 ? -3.373 1.145 19.957 1.00 91.62 94 GLU A C 1
ATOM 684 O O . GLU A 1 94 ? -3.719 2.322 19.955 1.00 91.62 94 GLU A O 1
ATOM 689 N N . ARG A 1 95 ? -2.082 0.802 20.019 1.00 91.81 95 ARG A N 1
ATOM 690 C CA . ARG A 1 95 ? -0.981 1.779 20.041 1.00 91.81 95 ARG A CA 1
ATOM 691 C C . ARG A 1 95 ? -0.487 2.148 18.647 1.00 91.81 95 ARG A C 1
ATOM 693 O O . ARG A 1 95 ? 0.388 3.003 18.534 1.00 91.81 95 ARG A O 1
ATOM 700 N N . PHE A 1 96 ? -0.987 1.472 17.617 1.00 92.25 96 PHE A N 1
ATOM 701 C CA . PHE A 1 96 ? -0.584 1.676 16.235 1.00 92.25 96 PHE A CA 1
ATOM 702 C C . PHE A 1 96 ? -1.679 2.386 15.453 1.00 92.25 96 PHE A C 1
ATOM 704 O O . PHE A 1 96 ? -2.861 2.101 15.627 1.00 92.25 96 PHE A O 1
ATOM 711 N N . HIS A 1 97 ? -1.255 3.239 14.525 1.00 91.69 97 HIS A N 1
ATOM 712 C CA . HIS A 1 97 ? -2.090 3.639 13.404 1.00 91.69 97 HIS A CA 1
ATOM 713 C C . HIS A 1 97 ? -1.932 2.597 12.291 1.00 91.69 97 HIS A C 1
ATOM 715 O O . HIS A 1 97 ? -0.809 2.224 11.941 1.00 91.69 97 HIS A O 1
ATOM 721 N N . TRP A 1 98 ? -3.045 2.116 11.745 1.00 93.81 98 TRP A N 1
ATOM 722 C CA . TRP A 1 98 ? -3.057 1.034 10.763 1.00 93.81 98 TRP A CA 1
ATOM 723 C C . TRP A 1 98 ? -3.294 1.570 9.354 1.00 93.81 98 TRP A C 1
ATOM 725 O O . TRP A 1 98 ? -4.293 2.236 9.101 1.00 93.81 98 TRP A O 1
ATOM 735 N N . ALA A 1 99 ? -2.406 1.218 8.426 1.00 94.56 99 ALA A N 1
ATOM 736 C CA . ALA A 1 99 ? -2.575 1.459 6.999 1.00 94.56 99 ALA A CA 1
ATOM 737 C C . ALA A 1 99 ? -2.352 0.158 6.222 1.00 94.56 99 ALA A C 1
ATOM 739 O O . ALA A 1 99 ? -1.469 -0.633 6.561 1.00 94.56 99 ALA A O 1
ATOM 740 N N . PHE A 1 100 ? -3.153 -0.067 5.183 1.00 95.06 100 PHE A N 1
ATOM 741 C CA . PHE A 1 100 ? -3.137 -1.297 4.392 1.00 95.06 100 PHE A CA 1
ATOM 742 C C . PHE A 1 100 ? -2.750 -0.982 2.953 1.00 95.06 100 PHE A C 1
ATOM 744 O O . PHE A 1 100 ? -3.514 -0.330 2.253 1.00 95.06 100 PHE A O 1
ATOM 751 N N . LEU A 1 101 ? -1.602 -1.473 2.491 1.00 94.62 101 LEU A N 1
ATOM 752 C CA . LEU A 1 101 ? -1.249 -1.450 1.072 1.00 94.62 101 LEU A CA 1
ATOM 753 C C . LEU A 1 101 ? -1.782 -2.724 0.411 1.00 94.62 101 LEU A C 1
ATOM 755 O O . LEU A 1 101 ? -1.411 -3.829 0.807 1.00 94.62 101 LEU A O 1
ATOM 759 N N . ILE A 1 102 ? -2.645 -2.572 -0.587 1.00 94.38 102 ILE A N 1
ATOM 760 C CA . ILE A 1 102 ? -3.220 -3.679 -1.351 1.00 94.38 102 ILE A CA 1
ATOM 761 C C . ILE A 1 102 ? -2.842 -3.568 -2.824 1.00 94.38 102 ILE A C 1
ATOM 763 O O . ILE A 1 102 ? -2.542 -2.497 -3.342 1.00 94.38 102 ILE A O 1
ATOM 767 N N . ARG A 1 103 ? -2.868 -4.707 -3.508 1.00 91.88 103 ARG A N 1
ATOM 768 C CA . ARG A 1 103 ? -2.721 -4.804 -4.959 1.00 91.88 103 ARG A CA 1
ATOM 769 C C . ARG A 1 103 ? -3.646 -5.899 -5.460 1.00 91.88 103 ARG A C 1
ATOM 771 O O . ARG A 1 103 ? -3.786 -6.916 -4.771 1.00 91.88 103 ARG A O 1
ATOM 778 N N . ASP A 1 104 ? -4.228 -5.704 -6.639 1.00 90.62 104 ASP A N 1
ATOM 779 C CA . ASP A 1 104 ? -5.060 -6.713 -7.294 1.00 90.62 104 ASP A CA 1
ATOM 780 C C . ASP A 1 104 ? -4.301 -8.061 -7.394 1.00 90.62 104 ASP A C 1
ATOM 782 O O . ASP A 1 104 ? -3.156 -8.089 -7.878 1.00 90.62 104 ASP A O 1
ATOM 786 N N . PRO A 1 105 ? -4.898 -9.176 -6.923 1.00 90.00 105 PRO A N 1
ATOM 787 C CA . PRO A 1 105 ? -4.319 -10.513 -7.013 1.00 90.00 105 PRO A CA 1
ATOM 788 C C . PRO A 1 105 ? -3.875 -10.926 -8.420 1.00 90.00 105 PRO A C 1
ATOM 790 O O . PRO A 1 105 ? -2.877 -11.636 -8.541 1.00 90.00 105 PRO A O 1
ATOM 793 N N . HIS A 1 106 ? -4.545 -10.448 -9.475 1.00 89.81 106 HIS A N 1
ATOM 794 C CA . HIS A 1 106 ? -4.163 -10.720 -10.865 1.00 89.81 106 HIS A CA 1
ATOM 795 C C . HIS A 1 106 ? -2.784 -10.157 -11.230 1.00 89.81 106 HIS A C 1
ATOM 797 O O . HIS A 1 106 ? -2.172 -10.611 -12.189 1.00 89.81 106 HIS A O 1
ATOM 803 N N . PHE A 1 107 ? -2.264 -9.191 -10.466 1.00 89.19 107 PHE A N 1
ATOM 804 C CA . PHE A 1 107 ? -0.925 -8.640 -10.673 1.00 89.19 107 PHE A CA 1
ATOM 805 C C . PHE A 1 107 ? 0.069 -9.073 -9.595 1.00 89.19 107 PHE A C 1
ATOM 807 O O . PHE A 1 107 ? 1.238 -9.323 -9.896 1.00 89.19 107 PHE A O 1
ATOM 814 N N . SER A 1 108 ? -0.354 -9.151 -8.334 1.00 89.75 108 SER A N 1
ATOM 815 C CA . SER A 1 108 ? 0.546 -9.503 -7.232 1.00 89.75 108 SER A CA 1
ATOM 816 C C . SER A 1 108 ? 0.946 -10.981 -7.244 1.00 89.75 108 SER A C 1
ATOM 818 O O . SER A 1 108 ? 2.112 -11.288 -6.993 1.00 89.75 108 SER A O 1
ATOM 820 N N . VAL A 1 109 ? 0.022 -11.892 -7.574 1.00 90.06 109 VAL A N 1
ATOM 821 C CA . VAL A 1 109 ? 0.285 -13.335 -7.560 1.00 90.06 109 VAL A CA 1
ATOM 822 C C . VAL A 1 109 ? 1.246 -13.726 -8.682 1.00 90.06 109 VAL A C 1
ATOM 824 O O . VAL A 1 109 ? 2.257 -14.354 -8.360 1.00 90.06 109 VAL A O 1
ATOM 827 N N . PRO A 1 110 ? 1.049 -13.309 -9.951 1.00 88.94 110 PRO A N 1
ATOM 828 C CA . PRO A 1 110 ? 2.045 -13.558 -10.992 1.00 88.94 110 PRO A CA 1
ATOM 829 C C . PRO A 1 110 ? 3.397 -12.909 -10.685 1.00 88.94 110 PRO A C 1
ATOM 831 O O . PRO A 1 110 ? 4.440 -13.513 -10.927 1.00 88.94 110 PRO A O 1
ATOM 834 N N . SER A 1 111 ? 3.401 -11.710 -10.088 1.00 88.12 111 SER A N 1
ATOM 835 C CA . SER A 1 111 ? 4.640 -11.048 -9.667 1.00 88.12 111 SER A CA 1
ATOM 836 C C . SER A 1 111 ? 5.406 -11.871 -8.629 1.00 88.12 111 SER A C 1
ATOM 838 O O . SER A 1 111 ? 6.621 -12.004 -8.754 1.00 88.12 111 SER A O 1
ATOM 840 N N . TYR A 1 112 ? 4.723 -12.438 -7.627 1.00 88.94 112 TYR A N 1
ATOM 841 C CA . TYR A 1 112 ? 5.354 -13.323 -6.646 1.00 88.94 112 TYR A CA 1
ATOM 842 C C . TYR A 1 112 ? 5.800 -14.640 -7.292 1.00 88.94 112 TYR A C 1
ATOM 844 O O . TYR A 1 112 ? 6.943 -15.048 -7.107 1.00 88.94 112 TYR A O 1
ATOM 852 N N . PHE A 1 113 ? 4.956 -15.264 -8.119 1.00 90.62 113 PHE A N 1
ATOM 853 C CA . PHE A 1 113 ? 5.300 -16.492 -8.837 1.00 90.62 113 PHE A CA 1
ATOM 854 C C . PHE A 1 113 ? 6.575 -16.332 -9.677 1.00 90.62 113 PHE A C 1
ATOM 856 O O . PHE A 1 113 ? 7.462 -17.185 -9.616 1.00 90.62 113 PHE A O 1
ATOM 863 N N . ARG A 1 114 ? 6.730 -15.199 -10.377 1.00 89.94 114 ARG A N 1
ATOM 864 C CA . ARG A 1 114 ? 7.932 -14.877 -11.161 1.00 89.94 114 ARG A CA 1
ATOM 865 C C . ARG A 1 114 ? 9.213 -14.869 -10.321 1.00 89.94 114 ARG A C 1
ATOM 867 O O . ARG A 1 114 ? 10.266 -15.240 -10.827 1.00 89.94 114 ARG A O 1
ATOM 874 N N . CYS A 1 115 ? 9.136 -14.497 -9.042 1.00 89.94 115 CYS A N 1
ATOM 875 C CA . CYS A 1 115 ? 10.269 -14.547 -8.109 1.00 89.94 115 CYS A CA 1
ATOM 876 C C . CYS A 1 115 ? 10.688 -15.970 -7.716 1.00 89.94 115 CYS A C 1
ATOM 878 O O . CYS A 1 115 ? 11.734 -16.126 -7.088 1.00 89.94 115 CYS A O 1
ATOM 880 N N . THR A 1 116 ? 9.891 -16.982 -8.072 1.00 91.31 116 THR A N 1
ATOM 881 C CA . THR A 1 116 ? 10.110 -18.394 -7.720 1.00 91.31 116 THR A CA 1
ATOM 882 C C . THR A 1 116 ? 10.534 -19.272 -8.901 1.00 91.31 116 THR A C 1
ATOM 884 O O . THR A 1 116 ? 10.726 -20.475 -8.735 1.00 91.31 116 THR A O 1
ATOM 887 N N . ILE A 1 117 ? 10.678 -18.679 -10.094 1.00 91.44 117 ILE A N 1
ATOM 888 C CA . ILE A 1 117 ? 11.055 -19.369 -11.335 1.00 91.44 117 ILE A CA 1
ATOM 889 C C . ILE A 1 117 ? 12.312 -18.743 -11.972 1.00 91.44 117 ILE A C 1
ATOM 891 O O . ILE A 1 117 ? 12.644 -17.584 -11.688 1.00 91.44 117 ILE A O 1
ATOM 895 N N . PRO A 1 118 ? 13.024 -19.472 -12.854 1.00 92.12 118 PRO A N 1
ATOM 896 C CA . PRO A 1 118 ? 14.165 -18.924 -13.576 1.00 92.12 118 PRO A CA 1
ATOM 897 C C . PRO A 1 118 ? 13.835 -17.673 -14.406 1.00 92.12 118 PRO A C 1
ATOM 899 O O . PRO A 1 118 ? 12.763 -17.600 -15.001 1.00 92.12 118 PRO A O 1
ATOM 902 N N . PRO A 1 119 ? 14.768 -16.705 -14.516 1.00 91.56 119 PRO A N 1
ATOM 903 C CA . PRO A 1 119 ? 16.100 -16.687 -13.898 1.00 91.56 119 PRO A CA 1
ATOM 904 C C . PRO A 1 119 ? 16.123 -16.109 -12.470 1.00 91.56 119 PRO A C 1
ATOM 906 O O . PRO A 1 119 ? 17.204 -16.006 -11.885 1.00 91.56 119 PRO A O 1
ATOM 909 N N . LEU A 1 120 ? 14.978 -15.658 -11.948 1.00 89.94 120 LEU A N 1
ATOM 910 C CA . LEU A 1 120 ? 14.915 -14.853 -10.729 1.00 89.94 120 LEU A CA 1
ATOM 911 C C . LEU A 1 120 ? 15.058 -15.703 -9.459 1.00 89.94 120 LEU A C 1
ATOM 913 O O . LEU A 1 120 ? 15.664 -15.232 -8.500 1.00 89.94 120 LEU A O 1
ATOM 917 N N . ASP A 1 121 ? 14.622 -16.964 -9.496 1.00 92.62 121 ASP A N 1
ATOM 918 C CA . ASP A 1 121 ? 14.822 -17.978 -8.446 1.00 92.62 121 ASP A CA 1
ATOM 919 C C . ASP A 1 121 ? 16.277 -18.083 -7.950 1.00 92.62 121 ASP A C 1
ATOM 921 O O . ASP A 1 121 ? 16.537 -18.202 -6.754 1.00 92.62 121 ASP A O 1
ATOM 925 N N . LYS A 1 122 ? 17.257 -17.960 -8.853 1.00 92.75 122 LYS A N 1
ATOM 926 C CA . LYS A 1 122 ? 18.691 -17.972 -8.524 1.00 92.75 122 LYS A CA 1
ATOM 927 C C . LYS A 1 122 ? 19.132 -16.751 -7.725 1.00 92.75 122 LYS A C 1
ATOM 929 O O . LYS A 1 122 ? 20.139 -16.818 -7.024 1.00 92.75 122 LYS A O 1
ATOM 934 N N . VAL A 1 123 ? 18.437 -15.628 -7.884 1.00 91.50 123 VAL A N 1
ATOM 935 C CA . VAL A 1 123 ? 18.733 -14.374 -7.180 1.00 91.50 123 VAL A CA 1
ATOM 936 C C . VAL A 1 123 ? 17.996 -14.331 -5.849 1.00 91.50 123 VAL A C 1
ATOM 938 O O . VAL A 1 123 ? 18.596 -13.957 -4.845 1.00 91.50 123 VAL A O 1
ATOM 941 N N . THR A 1 124 ? 16.723 -14.721 -5.845 1.00 91.00 124 THR A N 1
ATOM 942 C CA . THR A 1 124 ? 15.850 -14.679 -4.667 1.00 91.00 124 THR A CA 1
ATOM 943 C C . THR A 1 124 ? 16.138 -15.826 -3.702 1.00 91.00 124 THR A C 1
ATOM 945 O O . THR A 1 124 ? 15.978 -15.667 -2.495 1.00 91.00 124 THR A O 1
ATOM 948 N N . GLY A 1 125 ? 16.565 -16.983 -4.217 1.00 91.00 125 GLY A N 1
ATOM 949 C CA . GLY A 1 125 ? 16.705 -18.225 -3.459 1.00 91.00 125 GLY A CA 1
ATOM 950 C C . GLY A 1 125 ? 15.376 -18.938 -3.188 1.00 91.00 125 GLY A C 1
ATOM 951 O O . GLY A 1 125 ? 15.354 -19.887 -2.405 1.00 91.00 125 GLY A O 1
ATOM 952 N N . PHE A 1 126 ? 14.280 -18.495 -3.813 1.00 90.12 126 PHE A N 1
ATOM 953 C CA . PHE A 1 126 ? 12.959 -19.112 -3.704 1.00 90.12 126 PHE A CA 1
ATOM 954 C C . PHE A 1 126 ? 12.728 -19.993 -4.932 1.00 90.12 126 PHE A C 1
ATOM 956 O O . PHE A 1 126 ? 12.750 -19.500 -6.053 1.00 90.12 126 PHE A O 1
ATOM 963 N N . TYR A 1 127 ? 12.491 -21.289 -4.722 1.00 92.81 127 TYR A N 1
ATOM 964 C CA . TYR A 1 127 ? 12.343 -22.282 -5.804 1.00 92.81 127 TYR A CA 1
ATOM 965 C C . TYR A 1 127 ? 10.947 -22.908 -5.862 1.00 92.81 127 TYR A C 1
ATOM 967 O O . TYR A 1 127 ? 10.705 -23.865 -6.597 1.00 92.81 127 TYR A O 1
ATOM 975 N N . ASN A 1 128 ? 10.032 -22.419 -5.032 1.00 91.94 128 ASN A N 1
ATOM 976 C CA . ASN A 1 128 ? 8.674 -22.914 -4.946 1.00 91.94 128 ASN A CA 1
ATOM 977 C C . ASN A 1 128 ? 7.724 -21.757 -4.670 1.00 91.94 128 ASN A C 1
ATOM 979 O O . ASN A 1 128 ? 8.026 -20.863 -3.884 1.00 91.94 128 ASN A O 1
ATOM 983 N N . TYR A 1 129 ? 6.549 -21.833 -5.277 1.00 90.00 129 TYR A N 1
ATOM 984 C CA . TYR A 1 129 ? 5.441 -20.940 -4.994 1.00 90.00 129 TYR A CA 1
ATOM 985 C C . TYR A 1 129 ? 4.523 -21.562 -3.939 1.00 90.00 129 TYR A C 1
ATOM 987 O O . TYR A 1 129 ? 4.126 -22.724 -4.057 1.00 90.00 129 TYR A O 1
ATOM 995 N N . SER A 1 130 ? 4.176 -20.787 -2.911 1.00 88.50 130 SER A N 1
ATOM 996 C CA . SER A 1 130 ? 3.192 -21.167 -1.898 1.00 88.50 130 SER A CA 1
ATOM 997 C C . SER A 1 130 ? 2.014 -20.190 -1.931 1.00 88.50 130 SER A C 1
ATOM 999 O O . SER A 1 130 ? 2.174 -19.037 -1.530 1.00 88.50 130 SER A O 1
ATOM 1001 N N . PRO A 1 131 ? 0.806 -20.622 -2.339 1.00 86.62 131 PRO A N 1
ATOM 1002 C CA . PRO A 1 131 ? -0.378 -19.761 -2.300 1.00 86.62 131 PRO A CA 1
ATOM 1003 C C . PRO A 1 131 ? -0.693 -19.226 -0.896 1.00 86.62 131 PRO A C 1
ATOM 1005 O O . PRO A 1 131 ? -1.269 -18.151 -0.758 1.00 86.62 131 PRO A O 1
ATOM 1008 N N . LEU A 1 132 ? -0.304 -19.968 0.148 1.00 86.56 132 LEU A N 1
ATOM 1009 C CA . LEU A 1 132 ? -0.508 -19.579 1.545 1.00 86.56 132 LEU A CA 1
ATOM 1010 C C . LEU A 1 132 ? 0.379 -18.398 1.970 1.00 86.56 132 LEU A C 1
ATOM 1012 O O . LEU A 1 132 ? 0.076 -17.747 2.961 1.00 86.56 132 LEU A O 1
ATOM 1016 N N . GLU A 1 133 ? 1.448 -18.093 1.230 1.00 85.00 133 GLU A N 1
ATOM 1017 C CA . GLU A 1 133 ? 2.316 -16.942 1.516 1.00 85.00 133 GLU A CA 1
ATOM 1018 C C . GLU A 1 133 ? 1.772 -15.621 0.955 1.00 85.00 133 GLU A C 1
ATOM 1020 O O . GLU A 1 133 ? 2.296 -14.560 1.280 1.00 85.00 133 GLU A O 1
ATOM 1025 N N . ALA A 1 134 ? 0.697 -15.651 0.156 1.00 84.56 134 ALA A N 1
ATOM 1026 C CA . ALA A 1 134 ? 0.102 -14.435 -0.398 1.00 84.56 134 ALA A CA 1
ATOM 1027 C C . ALA A 1 134 ? -0.552 -13.534 0.672 1.00 84.56 134 ALA A C 1
ATOM 1029 O O . ALA A 1 134 ? -0.751 -12.348 0.429 1.00 84.56 134 ALA A O 1
ATOM 1030 N N . GLY A 1 135 ? -0.911 -14.080 1.843 1.00 88.06 135 GLY A N 1
ATOM 1031 C CA . GLY A 1 135 ? -1.308 -13.315 3.036 1.00 88.06 135 GLY A CA 1
ATOM 1032 C C . GLY A 1 135 ? -2.627 -12.531 2.956 1.00 88.06 135 GLY A C 1
ATOM 1033 O O . GLY A 1 135 ? -2.985 -11.842 3.911 1.00 88.06 135 GLY A O 1
ATOM 1034 N N . TYR A 1 136 ? -3.367 -12.609 1.844 1.00 88.94 136 TYR A N 1
ATOM 1035 C CA . TYR A 1 136 ? -4.607 -11.848 1.640 1.00 88.94 136 TYR A CA 1
ATOM 1036 C C . TYR A 1 136 ? -5.702 -12.176 2.658 1.00 88.94 136 TYR A C 1
ATOM 1038 O O . TYR A 1 136 ? -6.421 -11.281 3.107 1.00 88.94 136 TYR A O 1
ATOM 1046 N N . ASP A 1 137 ? -5.844 -13.451 3.020 1.00 90.12 137 ASP A N 1
ATOM 1047 C CA . ASP A 1 137 ? -6.865 -13.891 3.970 1.00 90.12 137 ASP A CA 1
ATOM 1048 C C . ASP A 1 137 ? -6.534 -13.424 5.397 1.00 90.12 137 ASP A C 1
ATOM 1050 O O . ASP A 1 137 ? -7.405 -12.923 6.108 1.00 90.12 137 ASP A O 1
ATOM 1054 N N . GLU A 1 138 ? -5.264 -13.506 5.798 1.00 92.62 138 GLU A N 1
ATOM 1055 C CA . GLU A 1 138 ? -4.757 -12.968 7.061 1.00 92.62 138 GLU A CA 1
ATOM 1056 C C . GLU A 1 138 ? -4.955 -11.449 7.143 1.00 92.62 138 GLU A C 1
ATOM 1058 O O . GLU A 1 138 ? -5.498 -10.957 8.136 1.00 92.62 138 GLU A O 1
ATOM 1063 N N . LEU A 1 139 ? -4.585 -10.717 6.084 1.00 93.25 139 LEU A N 1
ATOM 1064 C CA . LEU A 1 139 ? -4.755 -9.265 5.995 1.00 93.25 139 LEU A CA 1
ATOM 1065 C C . LEU A 1 139 ? -6.230 -8.877 6.147 1.00 93.25 139 LEU A C 1
ATOM 1067 O O . LEU A 1 139 ? -6.569 -7.975 6.914 1.00 93.25 139 LEU A O 1
ATOM 1071 N N . ARG A 1 140 ? -7.126 -9.600 5.462 1.00 93.19 140 ARG A N 1
ATOM 1072 C CA . ARG A 1 140 ? -8.569 -9.359 5.525 1.00 93.19 140 ARG A CA 1
ATOM 1073 C C . ARG A 1 140 ? -9.146 -9.655 6.908 1.00 93.19 140 ARG A C 1
ATOM 1075 O O . ARG A 1 140 ? -9.929 -8.854 7.419 1.00 93.19 140 ARG A O 1
ATOM 1082 N N . ARG A 1 141 ? -8.771 -10.781 7.523 1.00 94.56 141 ARG A N 1
ATOM 1083 C CA . ARG A 1 141 ? -9.202 -11.140 8.884 1.00 94.56 141 ARG A CA 1
ATOM 1084 C C . ARG A 1 141 ? -8.745 -10.101 9.904 1.00 94.56 141 ARG A C 1
ATOM 1086 O O . ARG A 1 141 ? -9.513 -9.754 10.801 1.00 94.56 141 ARG A O 1
ATOM 1093 N N . HIS A 1 142 ? -7.523 -9.590 9.765 1.00 95.56 142 HIS A N 1
ATOM 1094 C CA . HIS A 1 142 ? -6.992 -8.559 10.653 1.00 95.56 142 HIS A CA 1
ATOM 1095 C C . HIS A 1 142 ? -7.688 -7.211 10.458 1.00 95.56 142 HIS A C 1
ATOM 1097 O O . HIS A 1 142 ? -8.112 -6.610 11.442 1.00 95.56 142 HIS A O 1
ATOM 1103 N N . PHE A 1 143 ? -7.907 -6.786 9.211 1.00 94.88 143 PHE A N 1
ATOM 1104 C CA . PHE A 1 143 ? -8.708 -5.601 8.894 1.00 94.88 143 PHE A CA 1
ATOM 1105 C C . PHE A 1 143 ? -10.101 -5.667 9.539 1.00 94.88 143 PHE A C 1
ATOM 1107 O O . PHE A 1 143 ? -10.538 -4.723 10.201 1.00 94.88 143 PHE A O 1
ATOM 1114 N N . ASP A 1 144 ? -10.786 -6.806 9.403 1.00 93.12 144 ASP A N 1
ATOM 1115 C CA . ASP A 1 144 ? -12.113 -7.006 9.990 1.00 93.12 144 ASP A CA 1
ATOM 1116 C C . ASP A 1 144 ? -12.095 -6.984 11.511 1.00 93.12 144 ASP A C 1
ATOM 1118 O O . ASP A 1 144 ? -13.003 -6.425 12.125 1.00 93.12 144 ASP A O 1
ATOM 1122 N N . PHE A 1 145 ? -11.066 -7.568 12.124 1.00 93.31 145 PHE A N 1
ATOM 1123 C CA . PHE A 1 145 ? -10.861 -7.487 13.563 1.00 93.31 145 PHE A CA 1
ATOM 1124 C C . PHE A 1 145 ? -10.696 -6.034 14.021 1.00 93.31 145 PHE A C 1
ATOM 1126 O O . PHE A 1 145 ? -11.445 -5.594 14.888 1.00 93.31 145 PHE A O 1
ATOM 1133 N N . LEU A 1 146 ? -9.785 -5.276 13.403 1.00 93.25 146 LEU A N 1
ATOM 1134 C CA . LEU A 1 146 ? -9.508 -3.883 13.764 1.00 93.25 146 LEU A CA 1
ATOM 1135 C C . LEU A 1 146 ? -10.755 -3.005 13.615 1.00 93.25 146 LEU A C 1
ATOM 1137 O O . LEU A 1 146 ? -11.070 -2.220 14.508 1.00 93.25 146 LEU A O 1
ATOM 1141 N N . ARG A 1 147 ? -11.517 -3.180 12.531 1.00 90.31 147 ARG A N 1
ATOM 1142 C CA . ARG A 1 147 ? -12.780 -2.461 12.328 1.00 90.31 147 ARG A CA 1
ATOM 1143 C C . ARG A 1 147 ? -13.838 -2.861 13.361 1.00 90.31 147 ARG A C 1
ATOM 1145 O O . ARG A 1 147 ? -14.509 -1.998 13.920 1.00 90.31 147 ARG A O 1
ATOM 1152 N N . ARG A 1 148 ? -14.002 -4.162 13.629 1.00 89.56 148 ARG A N 1
ATOM 1153 C CA . ARG A 1 148 ? -14.990 -4.689 14.589 1.00 89.56 148 ARG A CA 1
ATOM 1154 C C . ARG A 1 148 ? -14.707 -4.236 16.022 1.00 89.56 148 ARG A C 1
ATOM 1156 O O . ARG A 1 148 ? -15.647 -3.973 16.763 1.00 89.56 148 ARG A O 1
ATOM 1163 N N . GLU A 1 149 ? -13.436 -4.155 16.401 1.00 89.00 149 GLU A N 1
ATOM 1164 C CA . GLU A 1 149 ? -12.982 -3.722 17.728 1.00 89.00 149 GLU A CA 1
ATOM 1165 C C . GLU A 1 149 ? -12.945 -2.196 17.900 1.00 89.00 149 GLU A C 1
ATOM 1167 O O . GLU A 1 149 ? -12.610 -1.716 18.987 1.00 89.00 149 GLU A O 1
ATOM 1172 N N . GLY A 1 150 ? -13.284 -1.433 16.853 1.00 89.25 150 GLY A N 1
ATOM 1173 C CA . GLY A 1 150 ? -13.216 0.026 16.873 1.00 89.25 150 GLY A CA 1
ATOM 1174 C C . GLY A 1 150 ? -11.782 0.523 17.053 1.00 89.25 150 GLY A C 1
ATOM 1175 O O . GLY A 1 150 ? -11.533 1.394 17.881 1.00 89.25 150 GLY A O 1
ATOM 1176 N N . LEU A 1 151 ? -10.837 -0.062 16.316 1.00 91.31 151 LEU A N 1
ATOM 1177 C CA . LEU A 1 151 ? -9.450 0.409 16.227 1.00 91.31 151 LEU A CA 1
ATOM 1178 C C . LEU A 1 151 ? -9.181 1.187 14.932 1.00 91.31 151 LEU A C 1
ATOM 1180 O O . LEU A 1 151 ? -8.233 1.956 14.881 1.00 91.31 151 LEU A O 1
ATOM 1184 N N . ILE A 1 152 ? -10.033 1.027 13.915 1.00 92.00 152 ILE A N 1
ATOM 1185 C CA . ILE A 1 152 ? -10.046 1.833 12.684 1.00 92.00 152 ILE A CA 1
ATOM 1186 C C . ILE A 1 152 ? -11.489 2.141 12.266 1.00 92.00 152 ILE A C 1
ATOM 1188 O O . ILE A 1 152 ? -12.395 1.332 12.492 1.00 92.00 152 ILE A O 1
ATOM 1192 N N . GLY A 1 153 ? -11.692 3.266 11.585 1.00 88.50 153 GLY A N 1
ATOM 1193 C CA . GLY A 1 153 ? -12.986 3.679 11.046 1.00 88.50 153 GLY A CA 1
ATOM 1194 C C . GLY A 1 153 ? -13.922 4.312 12.082 1.00 88.50 153 GLY A C 1
ATOM 1195 O O . GLY A 1 153 ? -13.523 4.607 13.199 1.00 88.50 153 GLY A O 1
ATOM 1196 N N . PRO A 1 154 ? -15.191 4.579 11.733 1.00 85.25 154 PRO A N 1
ATOM 1197 C CA . PRO A 1 154 ? -15.876 4.192 10.496 1.00 85.25 154 PRO A CA 1
ATOM 1198 C C . PRO A 1 154 ? -15.556 5.080 9.283 1.00 85.25 154 PRO A C 1
ATOM 1200 O O . PRO A 1 154 ? -15.880 4.699 8.159 1.00 85.25 154 PRO A O 1
ATOM 1203 N N . ARG A 1 155 ? -14.914 6.239 9.494 1.00 88.12 155 ARG A N 1
ATOM 1204 C CA . ARG A 1 155 ? -14.508 7.150 8.412 1.00 88.12 155 ARG A CA 1
ATOM 1205 C C . ARG A 1 155 ? -13.482 6.478 7.502 1.00 88.12 155 ARG A C 1
ATOM 1207 O O . ARG A 1 155 ? -12.603 5.778 7.997 1.00 88.12 155 ARG A O 1
ATOM 1214 N N . VAL A 1 156 ? -13.584 6.711 6.197 1.00 89.44 156 VAL A N 1
ATOM 1215 C CA . VAL A 1 156 ? -12.626 6.226 5.195 1.00 89.44 156 VAL A CA 1
ATOM 1216 C C . VAL A 1 156 ? -11.775 7.393 4.707 1.00 89.44 156 VAL A C 1
ATOM 1218 O O . VAL A 1 156 ? -12.321 8.425 4.302 1.00 89.44 156 VAL A O 1
ATOM 1221 N N . ALA A 1 157 ? -10.452 7.212 4.707 1.00 86.75 157 ALA A N 1
ATOM 1222 C CA . ALA A 1 157 ? -9.510 8.194 4.183 1.00 86.75 157 ALA A CA 1
ATOM 1223 C C . ALA A 1 157 ? -9.908 8.600 2.756 1.00 86.75 157 ALA A C 1
ATOM 1225 O O . ALA A 1 157 ? -10.221 7.748 1.923 1.00 86.75 157 ALA A O 1
ATOM 1226 N N . THR A 1 158 ? -9.915 9.904 2.460 1.00 86.38 158 THR A N 1
ATOM 1227 C CA . THR A 1 158 ? -10.291 10.500 1.153 1.00 86.38 158 THR A CA 1
ATOM 1228 C C . THR A 1 158 ? -11.733 10.273 0.667 1.00 86.38 158 THR A C 1
ATOM 1230 O O . THR A 1 158 ? -12.111 10.798 -0.382 1.00 86.38 158 THR A O 1
ATOM 1233 N N . ARG A 1 159 ? -12.573 9.544 1.415 1.00 83.12 159 ARG A N 1
ATOM 1234 C CA . ARG A 1 159 ? -13.946 9.177 1.026 1.00 83.12 159 ARG A CA 1
ATOM 1235 C C . ARG A 1 159 ? -14.941 9.515 2.129 1.00 83.12 159 ARG A C 1
ATOM 1237 O O . ARG A 1 159 ? -15.540 8.639 2.745 1.00 83.12 159 ARG A O 1
ATOM 1244 N N . SER A 1 160 ? -15.152 10.810 2.351 1.00 78.69 160 SER A N 1
ATOM 1245 C CA . SER A 1 160 ? -16.146 11.308 3.314 1.00 78.69 160 SER A CA 1
ATOM 1246 C C . SER A 1 160 ? -17.592 10.934 2.958 1.00 78.69 160 SER A C 1
ATOM 1248 O O . SER A 1 160 ? -18.468 10.995 3.816 1.00 78.69 160 SER A O 1
ATOM 1250 N N . ASP A 1 161 ? -17.843 10.529 1.710 1.00 78.62 161 ASP A N 1
ATOM 1251 C CA . ASP A 1 161 ? -19.118 9.998 1.226 1.00 78.62 161 ASP A CA 1
ATOM 1252 C C . ASP A 1 161 ? -19.347 8.526 1.608 1.00 78.62 161 ASP A C 1
ATOM 1254 O O . ASP A 1 161 ? -20.489 8.065 1.625 1.00 78.62 161 ASP A O 1
ATOM 1258 N N . LEU A 1 162 ? -18.279 7.786 1.918 1.00 74.94 162 LEU A N 1
ATOM 1259 C CA . LEU A 1 162 ? -18.353 6.414 2.398 1.00 74.94 162 LEU A CA 1
ATOM 1260 C C . LEU A 1 162 ? -18.301 6.413 3.919 1.00 74.94 162 LEU A C 1
ATOM 1262 O O . LEU A 1 162 ? -17.235 6.365 4.526 1.00 74.94 162 LEU A O 1
ATOM 1266 N N . ASN A 1 163 ? -19.475 6.405 4.536 1.00 65.00 163 ASN A N 1
ATOM 1267 C CA . ASN A 1 163 ? -19.583 6.022 5.930 1.00 65.00 163 ASN A CA 1
ATOM 1268 C C . ASN A 1 163 ? -20.035 4.563 5.978 1.00 65.00 163 ASN A C 1
ATOM 1270 O O . ASN A 1 163 ? -21.151 4.228 5.577 1.00 65.00 163 ASN A O 1
ATOM 1274 N N . LEU A 1 164 ? -19.128 3.669 6.377 1.00 68.81 164 LEU A N 1
ATOM 1275 C CA . LEU A 1 164 ? -19.399 2.233 6.452 1.00 68.81 164 LEU A CA 1
ATOM 1276 C C . LEU A 1 164 ? -20.195 1.914 7.729 1.00 68.81 164 LEU A C 1
ATOM 1278 O O . LEU A 1 164 ? -19.734 1.149 8.582 1.00 68.81 164 LEU A O 1
ATOM 1282 N N . GLU A 1 165 ? -21.373 2.523 7.861 1.00 65.44 165 GLU A N 1
ATOM 1283 C CA . GLU A 1 165 ? -22.254 2.370 9.013 1.00 65.44 165 GLU A CA 1
ATOM 1284 C C . GLU A 1 165 ? -22.988 1.024 8.998 1.00 65.44 165 GLU A C 1
ATOM 1286 O O . GLU A 1 165 ? -23.705 0.673 8.062 1.00 65.44 165 GLU A O 1
ATOM 1291 N N . ASP A 1 166 ? -22.826 0.297 10.100 1.00 58.31 166 ASP A N 1
ATOM 1292 C CA . ASP A 1 166 ? -23.907 -0.432 10.758 1.00 58.31 166 ASP A CA 1
ATOM 1293 C C . ASP A 1 166 ? -23.965 0.180 12.172 1.00 58.31 166 ASP A C 1
ATOM 1295 O O . ASP A 1 166 ? -23.169 -0.166 13.051 1.00 58.31 166 ASP A O 1
ATOM 1299 N N . GLU A 1 167 ? -24.794 1.221 12.329 1.00 49.69 167 GLU A N 1
ATOM 1300 C CA . GLU A 1 167 ? -24.762 2.257 13.386 1.00 49.69 167 GLU A CA 1
ATOM 1301 C C . GLU A 1 167 ? -24.835 1.743 14.842 1.00 49.69 167 GLU A C 1
ATOM 1303 O O . GLU A 1 167 ? -24.711 2.517 15.786 1.00 49.69 167 GLU A O 1
ATOM 1308 N N . SER A 1 168 ? -25.036 0.446 15.084 1.00 51.16 168 SER A N 1
ATOM 1309 C CA . SER A 1 168 ? -25.377 -0.053 16.423 1.00 51.16 168 SER A CA 1
ATOM 1310 C C . SER A 1 168 ? -24.210 -0.571 17.275 1.00 51.16 168 SER A C 1
ATOM 1312 O O . SER A 1 168 ? -24.442 -0.903 18.441 1.00 51.16 168 SER A O 1
ATOM 1314 N N . LYS A 1 169 ? -22.977 -0.698 16.745 1.00 54.31 169 LYS A N 1
ATOM 1315 C CA . LYS A 1 169 ? -21.907 -1.441 17.460 1.00 54.31 169 LYS A CA 1
ATOM 1316 C C . LYS A 1 169 ? -20.466 -0.943 17.348 1.00 54.31 169 LYS A C 1
ATOM 1318 O O . LYS A 1 169 ? -19.629 -1.465 18.082 1.00 54.31 169 LYS A O 1
ATOM 1323 N N . ILE A 1 170 ? -20.140 0.013 16.478 1.00 59.38 170 ILE A N 1
ATOM 1324 C CA . ILE A 1 170 ? -18.740 0.433 16.305 1.00 59.38 170 ILE A CA 1
ATOM 1325 C C . ILE A 1 170 ? -18.475 1.672 17.158 1.00 59.38 170 ILE A C 1
ATOM 1327 O O . ILE A 1 170 ? -19.123 2.703 17.001 1.00 59.38 170 ILE A O 1
ATOM 1331 N N . LYS A 1 171 ? -17.528 1.551 18.091 1.00 59.38 171 LYS A N 1
ATOM 1332 C CA . LYS A 1 171 ? -17.018 2.673 18.882 1.00 59.38 171 LYS A CA 1
ATOM 1333 C C . LYS A 1 171 ? -16.358 3.666 17.924 1.00 59.38 171 LYS A C 1
ATOM 1335 O O . LYS A 1 171 ? -15.496 3.263 17.152 1.00 59.38 171 LYS A O 1
ATOM 1340 N N . GLU A 1 172 ? -16.769 4.930 17.961 1.00 63.97 172 GLU A N 1
ATOM 1341 C CA . GLU A 1 172 ? -16.126 5.982 17.171 1.00 63.97 172 GLU A CA 1
ATOM 1342 C C . GLU A 1 172 ? -14.636 6.053 17.533 1.00 63.97 172 GLU A C 1
ATOM 1344 O O . GLU A 1 172 ? -14.282 6.106 18.716 1.00 63.97 172 GLU A O 1
ATOM 1349 N N . THR A 1 173 ? -13.772 6.004 16.520 1.00 71.12 173 THR A N 1
ATOM 1350 C CA . THR A 1 173 ? -12.318 6.037 16.689 1.00 71.12 173 THR A CA 1
ATOM 1351 C C . THR A 1 173 ? -11.748 7.334 16.112 1.00 71.12 173 THR A C 1
ATOM 1353 O O . THR A 1 173 ? -12.357 8.030 15.284 1.00 71.12 173 THR A O 1
ATOM 1356 N N . THR A 1 174 ? -10.555 7.687 16.582 1.00 74.12 174 THR A N 1
ATOM 1357 C CA . THR A 1 174 ? -9.756 8.769 16.002 1.00 74.12 174 THR A CA 1
ATOM 1358 C C . THR A 1 174 ? -9.218 8.394 14.625 1.00 74.12 174 THR A C 1
ATOM 1360 O O . THR A 1 174 ? -9.194 9.247 13.738 1.00 74.12 174 THR A O 1
ATOM 1363 N N . ASP A 1 175 ? -8.848 7.129 14.437 1.00 88.06 175 ASP A N 1
ATOM 1364 C CA . ASP A 1 175 ? -8.119 6.638 13.271 1.00 88.06 175 ASP A CA 1
ATOM 1365 C C . ASP A 1 175 ? -9.063 6.189 12.152 1.00 88.06 175 ASP A C 1
ATOM 1367 O O . ASP A 1 175 ? -9.890 5.291 12.310 1.00 88.06 175 ASP A O 1
ATOM 1371 N N . GLU A 1 176 ? -8.945 6.818 10.987 1.00 90.56 176 GLU A N 1
ATOM 1372 C CA . GLU A 1 176 ? -9.728 6.453 9.810 1.00 90.56 176 GLU A CA 1
ATOM 1373 C C . GLU A 1 176 ? -9.284 5.119 9.192 1.00 90.56 176 GLU A C 1
ATOM 1375 O O . GLU A 1 176 ? -8.211 4.584 9.461 1.00 90.56 176 GLU A O 1
ATOM 1380 N N . ILE A 1 177 ? -10.137 4.549 8.345 1.00 92.88 177 ILE A N 1
ATOM 1381 C CA . ILE A 1 177 ? -9.763 3.429 7.488 1.00 92.88 177 ILE A CA 1
ATOM 1382 C C . ILE A 1 177 ? -8.807 3.958 6.415 1.00 92.88 177 ILE A C 1
ATOM 1384 O O . ILE A 1 177 ? -9.234 4.673 5.506 1.00 92.88 177 ILE A O 1
ATOM 1388 N N . CYS A 1 178 ? -7.538 3.561 6.507 1.00 94.69 178 CYS A N 1
ATOM 1389 C CA . CYS A 1 178 ? -6.490 3.888 5.544 1.00 94.69 178 CYS A CA 1
ATOM 1390 C C . CYS A 1 178 ? -6.136 2.656 4.694 1.00 94.69 178 CYS A C 1
ATOM 1392 O O . CYS A 1 178 ? -5.427 1.755 5.144 1.00 94.69 178 CYS A O 1
ATOM 1394 N N . VAL A 1 179 ? -6.648 2.597 3.462 1.00 94.62 179 VAL A N 1
ATOM 1395 C CA . VAL A 1 179 ? -6.320 1.546 2.485 1.00 94.62 179 VAL A CA 1
ATOM 1396 C C . VAL A 1 179 ? -5.747 2.209 1.238 1.00 94.62 179 VAL A C 1
ATOM 1398 O O . VAL A 1 179 ? -6.400 3.055 0.635 1.00 94.62 179 VAL A O 1
ATOM 1401 N N . ILE A 1 180 ? -4.533 1.822 0.867 1.00 95.69 180 ILE A N 1
ATOM 1402 C CA . ILE A 1 180 ? -3.803 2.301 -0.301 1.00 95.69 180 ILE A CA 1
ATOM 1403 C C . ILE A 1 180 ? -3.862 1.202 -1.357 1.00 95.69 180 ILE A C 1
ATOM 1405 O O . ILE A 1 180 ? -3.300 0.125 -1.161 1.00 95.69 180 ILE A O 1
ATOM 1409 N N . ASP A 1 181 ? -4.530 1.465 -2.474 1.00 93.81 181 ASP A N 1
ATOM 1410 C CA . ASP A 1 181 ? -4.444 0.606 -3.651 1.00 93.81 181 ASP A CA 1
ATOM 1411 C C . ASP A 1 181 ? -3.181 0.956 -4.453 1.00 93.81 181 ASP A C 1
ATOM 1413 O O . ASP A 1 181 ? -2.910 2.124 -4.745 1.00 93.81 181 ASP A O 1
ATOM 1417 N N . ALA A 1 182 ? -2.374 -0.052 -4.784 1.00 93.62 182 ALA A N 1
ATOM 1418 C CA . ALA A 1 182 ? -1.138 0.136 -5.527 1.00 93.62 182 ALA A CA 1
ATOM 1419 C C . ALA A 1 182 ? -1.368 0.723 -6.932 1.00 93.62 182 ALA A C 1
ATOM 1421 O O . ALA A 1 182 ? -0.534 1.501 -7.392 1.00 93.62 182 ALA A O 1
ATOM 1422 N N . ASP A 1 183 ? -2.468 0.393 -7.616 1.00 92.44 183 ASP A N 1
ATOM 1423 C CA . ASP A 1 183 ? -2.792 0.971 -8.923 1.00 92.44 183 ASP A CA 1
ATOM 1424 C C . ASP A 1 183 ? -3.161 2.453 -8.810 1.00 92.44 183 ASP A C 1
ATOM 1426 O O . ASP A 1 183 ? -2.675 3.256 -9.611 1.00 92.44 183 ASP A O 1
ATOM 1430 N N . ASP A 1 184 ? -3.945 2.829 -7.796 1.00 92.06 184 ASP A N 1
ATOM 1431 C CA . ASP A 1 184 ? -4.283 4.233 -7.529 1.00 92.06 184 ASP A CA 1
ATOM 1432 C C . ASP A 1 184 ? -3.031 5.039 -7.152 1.00 92.06 184 ASP A C 1
ATOM 1434 O O . ASP A 1 184 ? -2.809 6.138 -7.671 1.00 92.06 184 ASP A O 1
ATOM 1438 N N . MET A 1 185 ? -2.154 4.462 -6.321 1.00 95.50 185 MET A N 1
ATOM 1439 C CA . MET A 1 185 ? -0.878 5.073 -5.949 1.00 95.50 185 MET A CA 1
ATOM 1440 C C . MET A 1 185 ? 0.030 5.283 -7.165 1.00 95.50 185 MET A C 1
ATOM 1442 O O . MET A 1 185 ? 0.645 6.338 -7.300 1.00 95.50 185 MET A O 1
ATOM 1446 N N . LEU A 1 186 ? 0.112 4.308 -8.073 1.00 94.12 186 LEU A N 1
ATOM 1447 C CA . LEU A 1 186 ? 0.913 4.431 -9.292 1.00 94.12 186 LEU A CA 1
ATOM 1448 C C . LEU A 1 186 ? 0.287 5.392 -10.317 1.00 94.12 186 LEU A C 1
ATOM 1450 O O . LEU A 1 186 ? 1.011 5.961 -11.134 1.00 94.12 186 LEU A O 1
ATOM 1454 N N . ASP A 1 187 ? -1.029 5.596 -10.291 1.00 94.62 187 ASP A N 1
ATOM 1455 C CA . ASP A 1 187 ? -1.730 6.579 -11.124 1.00 94.62 187 ASP A CA 1
ATOM 1456 C C . ASP A 1 187 ? -1.578 8.017 -10.607 1.00 94.62 187 ASP A C 1
ATOM 1458 O O . ASP A 1 187 ? -1.462 8.950 -11.407 1.00 94.62 187 ASP A O 1
ATOM 1462 N N . ALA A 1 188 ? -1.607 8.203 -9.286 1.00 95.62 188 ALA A N 1
ATOM 1463 C CA . ALA A 1 188 ? -1.618 9.506 -8.626 1.00 95.62 188 ALA A CA 1
ATOM 1464 C C . ALA A 1 188 ? -0.773 9.497 -7.332 1.00 95.62 188 ALA A C 1
ATOM 1466 O O . ALA A 1 188 ? -1.319 9.642 -6.232 1.00 95.62 188 ALA A O 1
ATOM 1467 N N . PRO A 1 189 ? 0.565 9.373 -7.431 1.00 96.44 189 PRO A N 1
ATOM 1468 C CA . PRO A 1 189 ? 1.420 9.142 -6.267 1.00 96.44 189 PRO A CA 1
ATOM 1469 C C . PRO A 1 189 ? 1.415 10.302 -5.276 1.00 96.44 189 PRO A C 1
ATOM 1471 O O . PRO A 1 189 ? 1.233 10.074 -4.087 1.00 96.44 189 PRO A O 1
ATOM 1474 N N . ALA A 1 190 ? 1.522 11.547 -5.749 1.00 96.75 190 ALA A N 1
ATOM 1475 C CA . ALA A 1 190 ? 1.505 12.721 -4.874 1.00 96.75 190 ALA A CA 1
ATOM 1476 C C . ALA A 1 190 ? 0.214 12.826 -4.057 1.00 96.75 190 ALA A C 1
ATOM 1478 O O . ALA A 1 190 ? 0.276 12.950 -2.840 1.00 96.75 190 ALA A O 1
ATOM 1479 N N . ALA A 1 191 ? -0.945 12.700 -4.709 1.00 96.31 191 ALA A N 1
ATOM 1480 C CA . ALA A 1 191 ? -2.233 12.754 -4.022 1.00 96.31 191 ALA A CA 1
ATOM 1481 C C . ALA A 1 191 ? -2.403 11.595 -3.024 1.00 96.31 191 ALA A C 1
ATOM 1483 O O . ALA A 1 191 ? -2.940 11.786 -1.937 1.00 96.31 191 ALA A O 1
ATOM 1484 N N . THR A 1 192 ? -1.922 10.400 -3.379 1.00 96.69 192 THR A N 1
ATOM 1485 C CA . THR A 1 192 ? -2.029 9.210 -2.526 1.00 96.69 192 THR A CA 1
ATOM 1486 C C . THR A 1 192 ? -1.130 9.307 -1.295 1.00 96.69 192 THR A C 1
ATOM 1488 O O . THR A 1 192 ? -1.586 9.051 -0.183 1.00 96.69 192 THR A O 1
ATOM 1491 N N . ILE A 1 193 ? 0.131 9.716 -1.466 1.00 97.06 193 ILE A N 1
ATOM 1492 C CA . ILE A 1 193 ? 1.069 9.889 -0.349 1.00 97.06 193 ILE A CA 1
ATOM 1493 C C . ILE A 1 193 ? 0.657 11.071 0.533 1.00 97.06 193 ILE A C 1
ATOM 1495 O O . ILE A 1 193 ? 0.708 10.950 1.752 1.00 97.06 193 ILE A O 1
ATOM 1499 N N . GLU A 1 194 ? 0.162 12.170 -0.042 1.00 96.94 194 GLU A N 1
ATOM 1500 C CA . GLU A 1 194 ? -0.402 13.283 0.730 1.00 96.94 194 GLU A CA 1
ATOM 1501 C C . GLU A 1 194 ? -1.602 12.834 1.580 1.00 96.94 194 GLU A C 1
ATOM 1503 O O . GLU A 1 194 ? -1.678 13.152 2.768 1.00 96.94 194 GLU A O 1
ATOM 1508 N N . ALA A 1 195 ? -2.516 12.043 1.011 1.00 95.06 195 ALA A N 1
ATOM 1509 C CA . ALA A 1 195 ? -3.640 11.471 1.747 1.00 95.06 195 ALA A CA 1
ATOM 1510 C C . ALA A 1 195 ? -3.191 10.527 2.871 1.00 95.06 195 ALA A C 1
ATOM 1512 O O . ALA A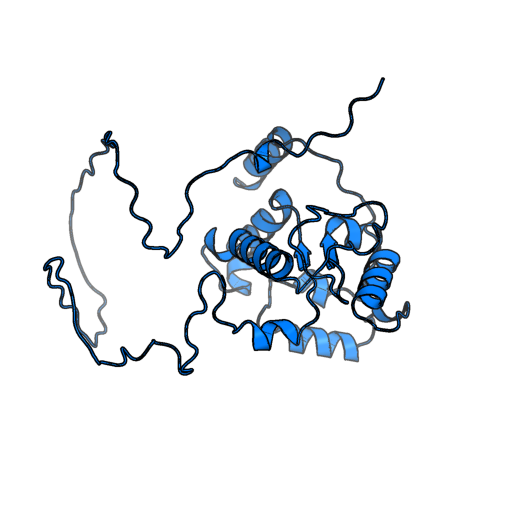 1 195 ? -3.706 10.619 3.985 1.00 95.06 195 ALA A O 1
ATOM 1513 N N . PHE A 1 196 ? -2.211 9.659 2.607 1.00 95.56 196 PHE A N 1
ATOM 1514 C CA . PHE A 1 196 ? -1.615 8.799 3.627 1.00 95.56 196 PHE A CA 1
ATOM 1515 C C . PHE A 1 196 ? -1.012 9.627 4.766 1.00 95.56 196 PHE A C 1
ATOM 1517 O O . PHE A 1 196 ? -1.354 9.396 5.923 1.00 95.56 196 PHE A O 1
ATOM 1524 N N . CYS A 1 197 ? -0.183 10.628 4.450 1.00 95.88 197 CYS A N 1
ATOM 1525 C CA . CYS A 1 197 ? 0.408 11.545 5.423 1.00 95.88 197 CYS A CA 1
ATOM 1526 C C . CYS A 1 197 ? -0.661 12.215 6.296 1.00 95.88 197 CYS A C 1
ATOM 1528 O O . CYS A 1 197 ? -0.537 12.207 7.520 1.00 95.88 197 CYS A O 1
ATOM 1530 N N . ASN A 1 198 ? -1.741 12.715 5.689 1.00 93.62 198 ASN A N 1
ATOM 1531 C CA . ASN A 1 198 ? -2.859 13.315 6.418 1.00 93.62 198 ASN A CA 1
ATOM 1532 C C . ASN A 1 198 ? -3.552 12.313 7.358 1.00 93.62 198 ASN A C 1
ATOM 1534 O O . ASN A 1 198 ? -3.829 12.668 8.503 1.00 93.62 198 ASN A O 1
ATOM 1538 N N . SER A 1 199 ? -3.775 11.071 6.910 1.00 91.69 199 SER A N 1
ATOM 1539 C CA . SER A 1 199 ? -4.365 9.996 7.726 1.00 91.69 199 SER A CA 1
ATOM 1540 C C . SER A 1 199 ? -3.515 9.698 8.960 1.00 91.69 199 SER A C 1
ATOM 1542 O O . SER A 1 199 ? -4.039 9.621 10.068 1.00 91.69 199 SER A O 1
ATOM 1544 N N . VAL A 1 200 ? -2.196 9.556 8.786 1.00 91.19 200 VAL A N 1
ATOM 1545 C CA . VAL A 1 200 ? -1.278 9.153 9.868 1.00 91.19 200 VAL A CA 1
ATOM 1546 C C . VAL A 1 200 ? -0.739 10.326 10.699 1.00 91.19 200 VAL A C 1
ATOM 1548 O O . VAL A 1 200 ? 0.047 10.118 11.623 1.00 91.19 200 VAL A O 1
ATOM 1551 N N . GLY A 1 201 ? -1.124 11.565 10.376 1.00 91.38 201 GLY A N 1
ATOM 1552 C CA . GLY A 1 201 ? -0.690 12.769 11.091 1.00 91.38 201 GLY A CA 1
ATOM 1553 C C . GLY A 1 201 ? 0.746 13.218 10.790 1.00 91.38 201 GLY A C 1
ATOM 1554 O O . GLY A 1 201 ? 1.389 13.824 11.649 1.00 91.38 201 GLY A O 1
ATOM 1555 N N . LEU A 1 202 ? 1.260 12.934 9.592 1.00 94.88 202 LEU A N 1
ATOM 1556 C CA . LEU A 1 202 ? 2.568 13.396 9.120 1.00 94.88 202 LEU A CA 1
ATOM 1557 C C . LEU A 1 202 ? 2.425 14.595 8.167 1.00 94.88 202 LEU A C 1
ATOM 1559 O O . LEU A 1 202 ? 1.502 14.625 7.355 1.00 94.88 202 LEU A O 1
ATOM 1563 N N . PRO A 1 203 ? 3.340 15.581 8.209 1.00 97.25 203 PRO A N 1
ATOM 1564 C CA . PRO A 1 203 ? 3.372 16.637 7.205 1.00 97.25 203 PRO A CA 1
ATOM 1565 C C . PRO A 1 203 ? 3.844 16.064 5.867 1.00 97.25 203 PRO A C 1
ATOM 1567 O O . PRO A 1 203 ? 4.915 15.469 5.801 1.00 97.25 203 PRO A O 1
ATOM 1570 N N . TYR A 1 204 ? 3.074 16.271 4.802 1.00 97.81 204 TYR A N 1
ATOM 1571 C CA . TYR A 1 204 ? 3.497 15.910 3.452 1.00 97.81 204 TYR A CA 1
ATOM 1572 C C . TYR A 1 204 ? 4.459 16.954 2.877 1.00 97.81 204 TYR A C 1
ATOM 1574 O O . TYR A 1 204 ? 4.217 18.160 2.989 1.00 97.81 204 TYR A O 1
ATOM 1582 N N . THR A 1 205 ? 5.517 16.492 2.206 1.00 97.81 205 THR A N 1
ATOM 1583 C CA . THR A 1 205 ? 6.317 17.331 1.308 1.00 97.81 205 THR A CA 1
ATOM 1584 C C . THR A 1 205 ? 6.563 16.597 -0.018 1.00 97.81 205 THR A C 1
ATOM 1586 O O . THR A 1 205 ? 6.728 15.375 -0.010 1.00 97.81 205 THR A O 1
ATOM 1589 N N . PRO A 1 206 ? 6.593 17.290 -1.174 1.00 96.94 206 PRO A N 1
ATOM 1590 C CA . PRO A 1 206 ? 6.818 16.648 -2.475 1.00 96.94 206 PRO A CA 1
ATOM 1591 C C . PRO A 1 206 ? 8.125 15.850 -2.575 1.00 96.94 206 PRO A C 1
ATOM 1593 O O . PRO A 1 206 ? 8.207 14.885 -3.332 1.00 96.94 206 PRO A O 1
ATOM 1596 N N . GLU A 1 207 ? 9.138 16.229 -1.796 1.00 96.25 207 GLU A N 1
ATOM 1597 C CA . GLU A 1 207 ? 10.445 15.570 -1.736 1.00 96.25 207 GLU A CA 1
ATOM 1598 C C . GLU A 1 207 ? 10.355 14.136 -1.197 1.00 96.25 207 GLU A C 1
ATOM 1600 O O . GLU A 1 207 ? 11.233 13.334 -1.487 1.00 96.25 207 GLU A O 1
ATOM 1605 N N . MET A 1 208 ? 9.273 13.765 -0.497 1.00 95.38 208 MET A N 1
ATOM 1606 C CA . MET A 1 208 ? 9.023 12.381 -0.063 1.00 95.38 208 MET A CA 1
ATOM 1607 C C . MET A 1 208 ? 8.903 11.387 -1.229 1.00 95.38 208 MET A C 1
ATOM 1609 O O . MET A 1 208 ? 8.984 10.179 -1.021 1.00 95.38 208 MET A O 1
ATOM 1613 N N . LEU A 1 209 ? 8.684 11.880 -2.451 1.00 96.31 209 LEU A N 1
ATOM 1614 C CA . LEU A 1 209 ? 8.595 11.066 -3.662 1.00 96.31 209 LEU A CA 1
ATOM 1615 C C . LEU A 1 209 ? 9.927 10.952 -4.410 1.00 96.31 209 LEU A C 1
ATOM 1617 O O . LEU A 1 209 ? 9.932 10.399 -5.507 1.00 96.31 209 LEU A O 1
ATOM 1621 N N . ILE A 1 210 ? 11.022 11.511 -3.889 1.00 95.75 210 ILE A N 1
ATOM 1622 C CA . ILE A 1 210 ? 12.311 11.622 -4.581 1.00 95.75 210 ILE A CA 1
ATOM 1623 C C . ILE A 1 210 ? 13.412 11.039 -3.690 1.00 95.75 210 ILE A C 1
ATOM 1625 O O . ILE A 1 210 ? 13.480 11.335 -2.503 1.00 95.75 210 ILE A O 1
ATOM 1629 N N . TRP A 1 211 ? 14.269 10.207 -4.276 1.00 93.81 211 TRP A N 1
ATOM 1630 C CA . TRP A 1 211 ? 15.414 9.562 -3.626 1.00 93.81 211 TRP A CA 1
ATOM 1631 C C . TRP A 1 211 ? 16.561 9.399 -4.634 1.00 93.81 211 TRP A C 1
ATOM 1633 O O . TRP A 1 211 ? 17.018 8.303 -4.953 1.00 93.81 211 TRP A O 1
ATOM 1643 N N . ASP A 1 212 ? 16.978 10.513 -5.232 1.00 94.50 212 ASP A N 1
ATOM 1644 C CA . ASP A 1 212 ? 17.889 10.555 -6.377 1.00 94.50 212 ASP A CA 1
ATOM 1645 C C . ASP A 1 212 ? 19.361 10.802 -6.002 1.00 94.50 212 ASP A C 1
ATOM 1647 O O . ASP A 1 212 ? 20.196 11.040 -6.882 1.00 94.50 212 ASP A O 1
ATOM 1651 N N . THR A 1 213 ? 19.707 10.702 -4.714 1.00 95.31 213 THR A N 1
ATOM 1652 C CA . THR A 1 213 ? 21.082 10.880 -4.234 1.00 95.31 213 THR A CA 1
ATOM 1653 C C . THR A 1 213 ? 21.839 9.549 -4.089 1.00 95.31 213 THR A C 1
ATOM 1655 O O . THR A 1 213 ? 21.235 8.498 -3.849 1.00 95.31 213 THR A O 1
ATOM 1658 N N . PRO A 1 214 ? 23.185 9.549 -4.198 1.00 94.75 214 PRO A N 1
ATOM 1659 C CA . PRO A 1 214 ? 23.999 8.369 -3.890 1.00 94.75 214 PRO A CA 1
ATOM 1660 C C . PRO A 1 214 ? 23.786 7.841 -2.465 1.00 94.75 214 PRO A C 1
ATOM 1662 O O . PRO A 1 214 ? 23.876 6.634 -2.227 1.00 94.75 214 PRO A O 1
ATOM 1665 N N . GLU A 1 215 ? 23.514 8.740 -1.521 1.00 95.19 215 GLU A N 1
ATOM 1666 C CA . GLU A 1 215 ? 23.206 8.418 -0.134 1.00 95.19 215 GLU A CA 1
ATOM 1667 C C . GLU A 1 215 ? 21.881 7.655 -0.023 1.00 95.19 215 GLU A C 1
ATOM 1669 O O . GLU A 1 215 ? 21.848 6.604 0.621 1.00 95.19 215 GLU A O 1
ATOM 1674 N N . ASP A 1 216 ? 20.826 8.112 -0.702 1.00 92.44 216 ASP A N 1
ATOM 1675 C CA . ASP A 1 216 ? 19.530 7.423 -0.722 1.00 92.44 216 ASP A CA 1
ATOM 1676 C C . ASP A 1 216 ? 19.637 6.044 -1.375 1.00 92.44 216 ASP A C 1
ATOM 1678 O O . ASP A 1 216 ? 19.138 5.054 -0.836 1.00 92.44 216 ASP A O 1
ATOM 1682 N N . TYR A 1 217 ? 20.361 5.952 -2.495 1.00 90.62 217 TYR A N 1
ATOM 1683 C CA . TYR A 1 217 ? 20.624 4.677 -3.161 1.00 90.62 217 TYR A CA 1
ATOM 1684 C C . TYR A 1 217 ? 21.326 3.689 -2.224 1.00 90.62 217 TYR A C 1
ATOM 1686 O O . TYR A 1 217 ? 20.971 2.508 -2.168 1.00 90.62 217 TYR A O 1
ATOM 1694 N N . LYS A 1 218 ? 22.306 4.168 -1.446 1.00 92.19 218 LYS A N 1
ATOM 1695 C CA . LYS A 1 218 ? 22.989 3.338 -0.455 1.00 92.19 218 LYS A CA 1
ATOM 1696 C C . LYS A 1 218 ? 22.028 2.861 0.636 1.00 92.19 218 LYS A C 1
ATOM 1698 O O . LYS A 1 218 ? 22.044 1.676 0.960 1.00 92.19 218 LYS A O 1
ATOM 1703 N N . VAL A 1 219 ? 21.191 3.748 1.172 1.00 90.81 219 VAL A N 1
ATOM 1704 C CA . VAL A 1 219 ? 20.180 3.387 2.179 1.00 90.81 219 VAL A CA 1
ATOM 1705 C C . VAL A 1 219 ? 19.209 2.342 1.627 1.00 90.81 219 VAL A C 1
ATOM 1707 O O . VAL A 1 219 ? 18.934 1.357 2.310 1.00 90.81 219 VAL A O 1
ATOM 1710 N N . ALA A 1 220 ? 18.737 2.504 0.389 1.00 87.62 220 ALA A N 1
ATOM 1711 C CA . ALA A 1 220 ? 17.855 1.542 -0.265 1.00 87.62 220 ALA A CA 1
ATOM 1712 C C . ALA A 1 220 ? 18.535 0.174 -0.446 1.00 87.62 220 ALA A C 1
ATOM 1714 O O . ALA A 1 220 ? 17.957 -0.852 -0.087 1.00 87.62 220 ALA A O 1
ATOM 1715 N N . CYS A 1 221 ? 19.778 0.144 -0.936 1.00 87.75 221 CYS A N 1
ATOM 1716 C CA . CYS A 1 221 ? 20.547 -1.095 -1.068 1.00 87.75 221 CYS A CA 1
ATOM 1717 C C . CYS A 1 221 ? 20.699 -1.818 0.274 1.00 87.75 221 CYS A C 1
ATOM 1719 O O . CYS A 1 221 ? 20.434 -3.016 0.353 1.00 87.75 221 CYS A O 1
ATOM 1721 N N . ASP A 1 222 ? 21.084 -1.087 1.322 1.00 89.31 222 ASP A N 1
ATOM 1722 C CA . ASP A 1 222 ? 21.301 -1.646 2.657 1.00 89.31 222 ASP A CA 1
ATOM 1723 C C . ASP A 1 222 ? 19.968 -2.157 3.262 1.00 89.31 222 ASP A C 1
ATOM 1725 O O . ASP A 1 222 ? 19.920 -3.236 3.854 1.00 89.31 222 ASP A O 1
ATOM 1729 N N . ALA A 1 223 ? 18.855 -1.435 3.072 1.00 87.38 223 ALA A N 1
ATOM 1730 C CA . ALA A 1 223 ? 17.535 -1.823 3.581 1.00 87.38 223 ALA A CA 1
ATOM 1731 C C . ALA A 1 223 ? 16.938 -3.050 2.867 1.00 87.38 223 ALA A C 1
ATOM 1733 O O . ALA A 1 223 ? 16.260 -3.870 3.495 1.00 87.38 223 ALA A O 1
ATOM 1734 N N . PHE A 1 224 ? 17.187 -3.193 1.562 1.00 86.00 224 PHE A N 1
ATOM 1735 C CA . PHE A 1 224 ? 16.621 -4.263 0.739 1.00 86.00 224 PHE A CA 1
ATOM 1736 C C . PHE A 1 224 ? 17.580 -5.427 0.467 1.00 86.00 224 PHE A C 1
ATOM 1738 O O . PHE A 1 224 ? 17.179 -6.375 -0.209 1.00 86.00 224 PHE A O 1
ATOM 1745 N N . GLU A 1 225 ? 18.798 -5.424 1.017 1.00 84.69 225 GLU A N 1
ATOM 1746 C CA . GLU A 1 225 ? 19.817 -6.458 0.772 1.00 84.69 225 GLU A CA 1
ATOM 1747 C C . GLU A 1 225 ? 19.278 -7.881 0.998 1.00 84.69 225 GLU A C 1
ATOM 1749 O O . GLU A 1 225 ? 19.462 -8.770 0.164 1.00 84.69 225 GLU A O 1
ATOM 1754 N N . LYS A 1 226 ? 18.526 -8.086 2.088 1.00 83.81 226 LYS A N 1
ATOM 1755 C CA . LYS A 1 226 ? 17.899 -9.378 2.422 1.00 83.81 226 LYS A CA 1
ATOM 1756 C C . LYS A 1 226 ? 16.877 -9.847 1.376 1.00 83.81 226 LYS A C 1
ATOM 1758 O O . LYS A 1 226 ? 16.619 -11.042 1.265 1.00 83.81 226 LYS A O 1
ATOM 1763 N N . TRP A 1 227 ? 16.289 -8.918 0.633 1.00 84.75 227 TRP A N 1
ATOM 1764 C CA . TRP A 1 227 ? 15.207 -9.147 -0.325 1.00 84.75 227 TRP A CA 1
ATOM 1765 C C . TRP A 1 227 ? 15.656 -8.900 -1.768 1.00 84.75 227 TRP A C 1
ATOM 1767 O O . TRP A 1 227 ? 14.854 -8.519 -2.626 1.00 84.75 227 TRP A O 1
ATOM 1777 N N . ARG A 1 228 ? 16.948 -9.104 -2.043 1.00 83.81 228 ARG A N 1
ATOM 1778 C CA . ARG A 1 228 ? 17.525 -8.967 -3.380 1.00 83.81 228 ARG A CA 1
ATOM 1779 C C . ARG A 1 228 ? 16.743 -9.804 -4.400 1.00 83.81 228 ARG A C 1
ATOM 1781 O O . ARG A 1 228 ? 16.458 -10.975 -4.170 1.00 83.81 228 ARG A O 1
ATOM 1788 N N . GLY A 1 229 ? 16.392 -9.195 -5.532 1.00 84.50 229 GLY A N 1
ATOM 1789 C CA . GLY A 1 229 ? 15.552 -9.810 -6.565 1.00 84.50 229 GLY A CA 1
ATOM 1790 C C . GLY A 1 229 ? 14.052 -9.532 -6.417 1.00 84.50 229 GLY A C 1
ATOM 1791 O O . GLY A 1 229 ? 13.354 -9.561 -7.424 1.00 84.50 229 GLY A O 1
ATOM 1792 N N . PHE A 1 230 ? 13.552 -9.196 -5.222 1.00 84.75 230 PHE A N 1
ATOM 1793 C CA . PHE A 1 230 ? 12.130 -8.868 -5.022 1.00 84.75 230 PHE A CA 1
ATOM 1794 C C . PHE A 1 230 ? 11.808 -7.389 -5.254 1.00 84.75 230 PHE A C 1
ATOM 1796 O O . PHE A 1 230 ? 10.719 -7.068 -5.717 1.00 84.75 230 PHE A O 1
ATOM 1803 N N . HIS A 1 231 ? 12.748 -6.493 -4.945 1.00 86.38 231 HIS A N 1
ATOM 1804 C CA . HIS A 1 231 ? 12.521 -5.042 -4.945 1.00 86.38 231 HIS A CA 1
ATOM 1805 C C . HIS A 1 231 ? 13.485 -4.285 -5.867 1.00 86.38 231 HIS A C 1
ATOM 1807 O O . HIS A 1 231 ? 13.717 -3.097 -5.664 1.00 86.38 231 HIS A O 1
ATOM 1813 N N . ASN A 1 232 ? 14.064 -4.956 -6.869 1.00 85.44 232 ASN A N 1
ATOM 1814 C CA . ASN A 1 232 ? 15.064 -4.343 -7.751 1.00 85.44 232 ASN A CA 1
ATOM 1815 C C . ASN A 1 232 ? 14.523 -3.087 -8.445 1.00 85.44 232 ASN A C 1
ATOM 1817 O O . ASN A 1 232 ? 15.199 -2.068 -8.429 1.00 85.44 232 ASN A O 1
ATOM 1821 N N . ASP A 1 233 ? 13.282 -3.123 -8.941 1.00 85.56 233 ASP A N 1
ATOM 1822 C CA . ASP A 1 233 ? 12.647 -1.961 -9.576 1.00 85.56 233 ASP A CA 1
ATOM 1823 C C . ASP A 1 233 ? 12.593 -0.744 -8.635 1.00 85.56 233 ASP A C 1
ATOM 1825 O O . ASP A 1 233 ? 12.771 0.389 -9.073 1.00 85.56 233 ASP A O 1
ATOM 1829 N N . ALA A 1 234 ? 12.381 -0.968 -7.332 1.00 85.38 234 ALA A N 1
ATOM 1830 C CA . ALA A 1 234 ? 12.387 0.097 -6.335 1.00 85.38 234 ALA A CA 1
ATOM 1831 C C . ALA A 1 234 ? 13.816 0.579 -6.030 1.00 85.38 234 ALA A C 1
ATOM 1833 O O . ALA A 1 234 ? 14.046 1.785 -5.995 1.00 85.38 234 ALA A O 1
ATOM 1834 N N . ILE A 1 235 ? 14.777 -0.339 -5.870 1.00 87.50 235 ILE A N 1
ATOM 1835 C CA . ILE A 1 235 ? 16.197 -0.022 -5.615 1.00 87.50 235 ILE A CA 1
ATOM 1836 C C . ILE A 1 235 ? 16.811 0.780 -6.773 1.00 87.50 235 ILE A C 1
ATOM 1838 O O . ILE A 1 235 ? 17.618 1.676 -6.546 1.00 87.50 235 ILE A O 1
ATOM 1842 N N . GLU A 1 236 ? 16.442 0.454 -8.011 1.00 88.38 236 GLU A N 1
ATOM 1843 C CA . GLU A 1 236 ? 16.960 1.089 -9.230 1.00 88.38 236 GLU A CA 1
ATOM 1844 C C . GLU A 1 236 ? 16.204 2.373 -9.607 1.00 88.38 236 GLU A C 1
ATOM 1846 O O . GLU A 1 236 ? 16.609 3.094 -10.522 1.00 88.38 236 GLU A O 1
ATOM 1851 N N . SER A 1 237 ? 15.109 2.679 -8.911 1.00 91.25 237 SER A N 1
ATOM 1852 C CA . SER A 1 237 ? 14.369 3.923 -9.098 1.00 91.25 237 SER A CA 1
ATOM 1853 C C . SER A 1 237 ? 14.999 5.076 -8.317 1.00 91.25 237 SER A C 1
ATOM 1855 O O . SER A 1 237 ? 15.718 4.871 -7.344 1.00 91.25 237 SER A O 1
ATOM 1857 N N . SER A 1 238 ? 14.677 6.303 -8.720 1.00 93.94 238 SER A N 1
ATOM 1858 C CA . SER A 1 238 ? 15.083 7.532 -8.025 1.00 93.94 238 SER A CA 1
ATOM 1859 C C . SER A 1 238 ? 13.896 8.376 -7.553 1.00 93.94 238 SER A C 1
ATOM 1861 O O . SER A 1 238 ? 14.075 9.480 -7.042 1.00 93.94 238 SER A O 1
ATOM 1863 N N . SER A 1 239 ? 12.670 7.917 -7.817 1.00 94.62 239 SER A N 1
ATOM 1864 C CA . SER A 1 239 ? 11.436 8.609 -7.447 1.00 94.62 239 SER A CA 1
ATOM 1865 C C . SER A 1 239 ? 10.194 7.742 -7.661 1.00 94.62 239 SER A C 1
ATOM 1867 O O . SER A 1 239 ? 10.196 6.822 -8.486 1.00 94.62 239 SER A O 1
ATOM 1869 N N . LEU A 1 240 ? 9.100 8.097 -6.980 1.00 94.75 240 LEU A N 1
ATOM 1870 C CA . LEU A 1 240 ? 7.755 7.599 -7.264 1.00 94.75 240 LEU A CA 1
ATOM 1871 C C . LEU A 1 240 ? 7.022 8.573 -8.192 1.00 94.75 240 LEU A C 1
ATOM 1873 O O . LEU A 1 240 ? 6.476 9.590 -7.760 1.00 94.75 240 LEU A O 1
ATOM 1877 N N . VAL A 1 241 ? 6.979 8.241 -9.480 1.00 93.44 241 VAL A N 1
ATOM 1878 C CA . VAL A 1 241 ? 6.289 9.035 -10.505 1.00 93.44 241 VAL A CA 1
ATOM 1879 C C . VAL A 1 241 ? 5.051 8.323 -11.028 1.00 93.44 241 VAL A C 1
ATOM 1881 O O . VAL A 1 241 ? 4.987 7.094 -11.054 1.00 93.44 241 VAL A O 1
ATOM 1884 N N . ALA A 1 242 ? 4.071 9.107 -11.485 1.00 95.06 242 ALA A N 1
ATOM 1885 C CA . ALA A 1 242 ? 2.868 8.556 -12.091 1.00 95.06 242 ALA A CA 1
ATOM 1886 C C . ALA A 1 242 ? 3.237 7.689 -13.304 1.00 95.06 242 ALA A C 1
ATOM 1888 O O . ALA A 1 242 ? 4.030 8.095 -14.164 1.00 95.06 242 ALA A O 1
ATOM 1889 N N . ARG A 1 243 ? 2.656 6.490 -13.393 1.00 90.75 243 ARG A N 1
ATOM 1890 C CA . ARG A 1 243 ? 2.921 5.574 -14.504 1.00 90.75 243 ARG A CA 1
ATOM 1891 C C . ARG A 1 243 ? 2.459 6.180 -15.829 1.00 90.75 243 ARG A C 1
ATOM 1893 O O . ARG A 1 243 ? 1.426 6.838 -15.922 1.00 90.75 243 ARG A O 1
ATOM 1900 N N . LYS A 1 244 ? 3.210 5.901 -16.897 1.00 88.75 244 LYS A N 1
ATOM 1901 C CA . LYS A 1 244 ? 2.903 6.411 -18.248 1.00 88.75 244 LYS A CA 1
ATOM 1902 C C . LYS A 1 244 ? 1.649 5.779 -18.854 1.00 88.75 244 LYS A C 1
ATOM 1904 O O . LYS A 1 244 ? 0.953 6.423 -19.633 1.00 88.75 244 LYS A O 1
ATOM 1909 N N . HIS A 1 245 ? 1.384 4.516 -18.524 1.00 87.88 245 HIS A N 1
ATOM 1910 C CA . HIS A 1 245 ? 0.288 3.735 -19.085 1.00 87.88 245 HIS A CA 1
ATOM 1911 C C . HIS A 1 245 ? -0.564 3.167 -17.958 1.00 87.88 245 HIS A C 1
ATOM 1913 O O . HIS A 1 245 ? -0.085 2.358 -17.167 1.00 87.88 245 HIS A O 1
ATOM 1919 N N . LYS A 1 246 ? -1.827 3.593 -17.904 1.00 85.75 246 LYS A N 1
ATOM 1920 C CA . LYS A 1 246 ? -2.810 3.031 -16.980 1.00 85.75 246 LYS A CA 1
ATOM 1921 C C . LYS A 1 246 ? -3.187 1.618 -17.406 1.00 85.75 246 LYS A C 1
ATOM 1923 O O . LYS A 1 246 ? -3.302 1.355 -18.606 1.00 85.75 246 LYS A O 1
ATOM 1928 N N . HIS A 1 247 ? -3.420 0.728 -16.446 1.00 82.38 247 HIS A N 1
ATOM 1929 C CA . HIS A 1 247 ? -4.024 -0.560 -16.763 1.00 82.38 247 HIS A CA 1
ATOM 1930 C C . HIS A 1 247 ? -5.460 -0.341 -17.240 1.00 82.38 247 HIS A C 1
ATOM 1932 O O . HIS A 1 247 ? -6.259 0.335 -16.594 1.00 82.38 247 HIS A O 1
ATOM 1938 N N . ALA A 1 248 ? -5.777 -0.895 -18.409 1.00 83.88 248 ALA A N 1
ATOM 1939 C CA . ALA A 1 248 ? -7.157 -0.977 -18.849 1.00 83.88 248 ALA A CA 1
ATOM 1940 C C . ALA A 1 248 ? -7.889 -2.002 -17.966 1.00 83.88 248 ALA A C 1
ATOM 1942 O O . ALA A 1 248 ? -7.307 -3.054 -17.685 1.00 83.88 248 ALA A O 1
ATOM 1943 N N . PRO A 1 249 ? -9.144 -1.742 -17.563 1.00 85.25 249 PRO A N 1
ATOM 1944 C CA . PRO A 1 249 ? -9.959 -2.744 -16.893 1.00 85.25 249 PRO A CA 1
ATOM 1945 C C . PRO A 1 249 ? -10.047 -4.008 -17.752 1.00 85.25 249 PRO A C 1
ATOM 1947 O O . PRO A 1 249 ? -10.358 -3.926 -18.943 1.00 85.25 249 PRO A O 1
ATOM 1950 N N . LYS A 1 250 ? -9.773 -5.160 -17.144 1.00 89.12 250 LYS A N 1
ATOM 1951 C CA . LYS A 1 250 ? -9.892 -6.479 -17.769 1.00 89.12 250 LYS A CA 1
ATOM 1952 C C . LYS A 1 250 ? -10.993 -7.272 -17.072 1.00 89.12 250 LYS A C 1
ATOM 1954 O O . LYS A 1 250 ? -11.260 -7.068 -15.889 1.00 89.12 250 LYS A O 1
ATOM 1959 N N . SER A 1 251 ? -11.667 -8.142 -17.814 1.00 91.00 251 SER A N 1
ATOM 1960 C CA . SER A 1 251 ? -12.535 -9.162 -17.228 1.00 91.00 251 SER A CA 1
ATOM 1961 C C . SER A 1 251 ? -11.706 -10.339 -16.711 1.00 91.00 251 SER A C 1
ATOM 1963 O O . SER A 1 251 ? -10.590 -10.560 -17.172 1.00 91.00 251 SER A O 1
ATOM 1965 N N . GLU A 1 252 ? -12.287 -11.143 -15.819 1.00 90.75 252 GLU A N 1
ATOM 1966 C CA . GLU A 1 252 ? -11.681 -12.401 -15.347 1.00 90.75 252 GLU A CA 1
ATOM 1967 C C . GLU A 1 252 ? -11.249 -13.295 -16.518 1.00 90.75 252 GLU A C 1
ATOM 1969 O O . GLU A 1 252 ? -10.121 -13.760 -16.558 1.00 90.75 252 GLU A O 1
ATOM 1974 N N . GLN A 1 253 ? -12.097 -13.432 -17.545 1.00 90.81 253 GLN A N 1
ATOM 1975 C CA . GLN A 1 253 ? -11.758 -14.206 -18.742 1.00 90.81 253 GLN A CA 1
ATOM 1976 C C . GLN A 1 253 ? -10.505 -13.664 -19.449 1.00 90.81 253 GLN A C 1
ATOM 1978 O O . GLN A 1 253 ? -9.685 -14.441 -19.924 1.00 90.81 253 GLN A O 1
ATOM 1983 N N . GLN A 1 254 ? -10.346 -12.340 -19.531 1.00 91.12 254 GLN A N 1
ATOM 1984 C CA . GLN A 1 254 ? -9.163 -11.742 -20.152 1.00 91.12 254 GLN A CA 1
ATOM 1985 C C . GLN A 1 254 ? -7.900 -11.976 -19.319 1.00 91.12 254 GLN A C 1
ATOM 1987 O O . GLN A 1 254 ? -6.827 -12.130 -19.897 1.00 91.12 254 GLN A O 1
ATOM 1992 N N . PHE A 1 255 ? -8.018 -11.994 -17.989 1.00 89.25 255 PHE A N 1
ATOM 1993 C CA . PHE A 1 255 ? -6.908 -12.341 -17.105 1.00 89.25 255 PHE A CA 1
ATOM 1994 C C . PHE A 1 255 ? -6.531 -13.819 -17.219 1.00 89.25 255 PHE A C 1
ATOM 1996 O O . PHE A 1 255 ? -5.348 -14.122 -17.359 1.00 89.25 255 PHE A O 1
ATOM 2003 N N . ASP A 1 256 ? -7.514 -14.721 -17.238 1.00 86.00 256 ASP A N 1
ATOM 2004 C CA . ASP A 1 256 ? -7.294 -16.159 -17.419 1.00 86.00 256 ASP A CA 1
ATOM 2005 C C . ASP A 1 256 ? -6.580 -16.442 -18.754 1.00 86.00 256 ASP A C 1
ATOM 2007 O O . ASP A 1 256 ? -5.560 -17.128 -18.789 1.00 86.00 256 ASP A O 1
ATOM 2011 N N . GLU A 1 257 ? -7.052 -15.836 -19.851 1.00 88.06 257 GLU A N 1
ATOM 2012 C CA . GLU A 1 257 ? -6.451 -15.971 -21.187 1.00 88.06 257 GLU A CA 1
ATOM 2013 C C . GLU A 1 257 ? -5.003 -15.445 -21.257 1.00 88.06 257 GLU A C 1
ATOM 2015 O O . GLU A 1 257 ? -4.187 -15.944 -22.036 1.00 88.06 257 GLU A O 1
ATOM 2020 N N . GLU A 1 258 ? -4.671 -14.414 -20.480 1.00 84.81 258 GLU A N 1
ATOM 2021 C CA . GLU A 1 258 ? -3.318 -13.859 -20.400 1.00 84.81 258 GLU A CA 1
ATOM 2022 C C . GLU A 1 258 ? -2.398 -14.733 -19.546 1.00 84.81 258 GLU A C 1
ATOM 2024 O O . GLU A 1 258 ? -1.290 -15.048 -19.983 1.00 84.81 258 GLU A O 1
ATOM 2029 N N . MET A 1 259 ? -2.868 -15.195 -18.384 1.00 78.00 259 MET A N 1
ATOM 2030 C CA . MET A 1 259 ? -2.126 -16.136 -17.543 1.00 78.00 259 MET A CA 1
ATOM 2031 C C . MET A 1 259 ? -1.810 -17.430 -18.293 1.00 78.00 259 MET A C 1
ATOM 2033 O O . MET A 1 259 ? -0.664 -17.881 -18.283 1.00 78.00 259 MET A O 1
ATOM 2037 N N . ASP A 1 260 ? -2.782 -17.985 -19.018 1.00 77.44 260 ASP A N 1
ATOM 2038 C CA . ASP A 1 260 ? -2.580 -19.177 -19.843 1.00 77.44 260 ASP A CA 1
ATOM 2039 C C . ASP A 1 260 ? -1.572 -18.950 -20.977 1.00 77.44 260 ASP A C 1
ATOM 2041 O O . ASP A 1 260 ? -0.997 -19.904 -21.493 1.00 77.44 260 ASP A O 1
ATOM 2045 N N . ARG A 1 261 ? -1.314 -17.706 -21.389 1.00 76.88 261 ARG A N 1
ATOM 2046 C CA . ARG A 1 261 ? -0.268 -17.403 -22.374 1.00 76.88 261 ARG A CA 1
ATOM 2047 C C . ARG A 1 261 ? 1.112 -17.242 -21.746 1.00 76.88 261 ARG A C 1
ATOM 2049 O O . ARG A 1 261 ? 2.092 -17.634 -22.375 1.00 76.88 261 ARG A O 1
ATOM 2056 N N . GLU A 1 262 ? 1.200 -16.638 -20.564 1.00 66.00 262 GLU A N 1
ATOM 2057 C CA . GLU A 1 262 ? 2.474 -16.295 -19.919 1.00 66.00 262 GL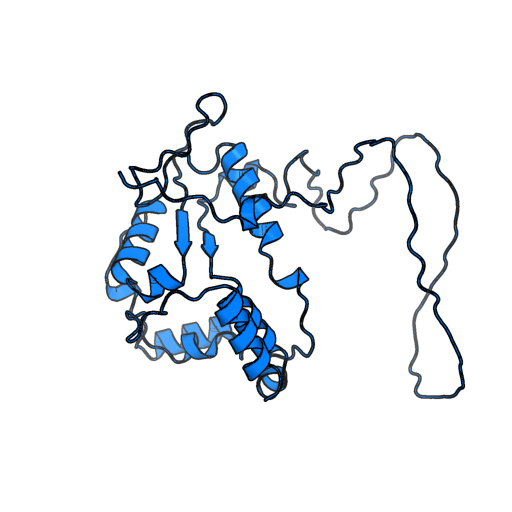U A CA 1
ATOM 2058 C C . GLU A 1 262 ? 3.087 -17.452 -19.118 1.00 66.00 262 GLU A C 1
ATOM 2060 O O . GLU A 1 262 ? 4.305 -17.530 -19.013 1.00 66.00 262 GLU A O 1
ATOM 2065 N N . VAL A 1 263 ? 2.282 -18.389 -18.602 1.00 56.75 263 VAL A N 1
ATOM 2066 C CA . VAL A 1 263 ? 2.768 -19.515 -17.774 1.00 56.75 263 VAL A CA 1
ATOM 2067 C C . VAL A 1 263 ? 3.486 -20.611 -18.588 1.00 56.75 263 VAL A C 1
ATOM 2069 O O . VAL A 1 263 ? 4.180 -21.448 -18.013 1.00 56.75 263 VAL A O 1
ATOM 2072 N N . TRP A 1 264 ? 3.381 -20.599 -19.924 1.00 40.94 264 TRP A N 1
ATOM 2073 C CA . TRP A 1 264 ? 4.021 -21.586 -20.817 1.00 40.94 264 TRP A CA 1
ATOM 2074 C C . TRP A 1 264 ? 5.200 -21.045 -21.647 1.00 40.94 264 TRP A C 1
ATOM 2076 O O . TRP A 1 264 ? 5.614 -21.708 -22.602 1.00 40.94 264 TRP A O 1
ATOM 2086 N N . CYS A 1 265 ? 5.740 -19.869 -21.321 1.00 36.84 265 CYS A N 1
ATOM 2087 C CA . CYS A 1 265 ? 6.929 -19.292 -21.967 1.00 36.84 265 CYS A CA 1
ATOM 2088 C C . CYS A 1 265 ? 8.039 -19.035 -20.944 1.00 36.84 265 CYS A C 1
ATOM 2090 O O . CYS A 1 265 ? 9.219 -19.164 -21.344 1.00 36.84 265 CYS A O 1
#

Organism: NCBI:txid911720

Foldseek 3Di:
DDDPDDDDVVVVDDDDDPDPDPDDDDDDDDDDDDDDDDDDDDDDDDDDDDDDDDDDDDDDDDDDDDDDPPPDPDPDPQDDDPLQLDSDDPVRLLVDQDAAEDEPCLPVVVLVVVCQDPPNCVFQVHPDDDPVVVCPVVSVSNLCSCQQAQSEDLAAQPCNVDRVDPPPHHDHHPAYHHYHYPLVCLQPVQVNVCSVCVRRVHDDDPCVFFAQDPVSLVVLCVVCVNRGSSCVVVSPDGGRHRDPDHDDDDDPVRSVVVCVVPVVD

InterPro domains:
  IPR027417 P-loop containing nucleoside triphosphate hydrolase [G3DSA:3.40.50.300] (75-259)
  IPR027417 P-loop containing nucleoside triphosphate hydrolase [SSF52540] (89-230)